Protein 3IN6 (pdb70)

Organism: Syntrophomonas wolfei subsp. wolfei (strain DSM 2245B / Goettingen) (NCBI:txid335541)

Secondary structure (DSSP, 8-state):
--HHHHHHHHH--HHHHHHHHHHHHHT-SS-EEEEE-TT--EEEEE---B--TTTEEEEEESS-HHHHHHHHHH-EEE--EEESSS-EEEE-EEEEEEEEEESSSHHHHHHHHHHHTSGGGGS---EEEEEEEEEEE-S----/--HHHHHHHHH--HHHHHHHHHHHHTT-SS-EEEEE-TT--EEEEE---B--TTTEEEEEESS-HHHHHHHHHH-EEE--EEE-SSS-EEEEEEEEEEEEEESSSHHHHHHHHHHHTSGGGGS---EEEEEEEEEEEES----

CATH classification: 1.20.5.460 (+1 more: 2.30.110.10)

Nearest PDB structures (foldseek):
  3in6-assembly1_B  TM=9.780E-01  e=3.338E-25  Syntrophomonas wolfei subsp. wolfei str. Goettingen G311
  2ptf-assembly1_A  TM=5.991E-01  e=1.416E-04  Methanothermobacter thermautotrophicus str. Delta H
  1wv4-assembly1_B  TM=6.233E-01  e=3.164E-03  Escherichia coli
  2hhz-assembly1_A  TM=5.229E-01  e=2.645E-03  Streptococcus suis 89/1591
  8qyw-assembly1_A-2  TM=4.857E-01  e=2.492E-03  Homo sapiens

Structure (mmCIF, N/CA/C/O backbone):
data_3IN6
#
_entry.id   3IN6
#
_cell.length_a   103.108
_cell.length_b   103.108
_cell.length_c   59.786
_cell.angle_alpha   90.000
_cell.angle_beta   90.000
_cell.angle_gamma   90.000
#
_symmetry.space_group_name_H-M   'P 42 21 2'
#
loop_
_entity.id
_entity.type
_entity.pdbx_description
1 polymer 'FMN-binding protein'
2 non-polymer 'FLAVIN MONONUCLEOTIDE'
3 non-polymer (4S)-2-METHYL-2,4-PENTANEDIOL
4 water water
#
loop_
_atom_site.group_PDB
_atom_site.id
_atom_site.type_symbol
_atom_site.label_atom_id
_atom_site.label_alt_id
_atom_site.label_comp_id
_atom_site.label_asym_id
_atom_site.label_entity_id
_atom_site.label_seq_id
_atom_site.pdbx_PDB_ins_code
_atom_site.Cartn_x
_atom_site.Cartn_y
_atom_site.Cartn_z
_atom_site.occupancy
_atom_site.B_iso_or_equiv
_atom_site.auth_seq_id
_atom_site.auth_comp_id
_atom_site.auth_asym_id
_atom_site.auth_atom_id
_atom_site.pdbx_PDB_model_num
ATOM 1 N N . GLY A 1 1 ? 17.478 -50.289 3.920 1.00 24.25 0 GLY A N 1
ATOM 2 C CA . GLY A 1 1 ? 18.468 -50.790 4.916 1.00 23.33 0 GLY A CA 1
ATOM 3 C C . GLY A 1 1 ? 17.921 -50.647 6.320 1.00 22.53 0 GLY A C 1
ATOM 4 O O . GLY A 1 1 ? 16.703 -50.590 6.511 1.00 20.21 0 GLY A O 1
ATOM 13 N N . LEU A 1 3 ? 18.066 -48.063 8.512 1.00 23.12 2 LEU A N 1
ATOM 14 C CA . LEU A 1 3 ? 17.353 -46.810 8.748 1.00 24.37 2 LEU A CA 1
ATOM 15 C C . LEU A 1 3 ? 15.921 -46.856 8.218 1.00 23.87 2 LEU A C 1
ATOM 16 O O . LEU A 1 3 ? 14.989 -46.464 8.918 1.00 24.68 2 LEU A O 1
ATOM 21 N N . GLU A 1 4 ? 15.739 -47.358 7.003 1.00 23.51 3 GLU A N 1
ATOM 22 C CA . GLU A 1 4 ? 14.402 -47.424 6.399 1.00 23.68 3 GLU A CA 1
ATOM 23 C C . GLU A 1 4 ? 13.494 -48.384 7.178 1.00 23.47 3 GLU A C 1
ATOM 24 O O . GLU A 1 4 ? 12.302 -48.115 7.353 1.00 23.41 3 GLU A O 1
ATOM 30 N N . SER A 1 5 ? 14.048 -49.499 7.647 1.00 21.59 4 SER A N 1
ATOM 31 C CA . SER A 1 5 ? 13.252 -50.456 8.409 1.00 22.17 4 SER A CA 1
ATOM 32 C C . SER A 1 5 ? 12.773 -49.892 9.751 1.00 21.89 4 SER A C 1
ATOM 33 O O . SER A 1 5 ? 11.604 -49.995 10.079 1.00 20.71 4 SER A O 1
ATOM 36 N N . VAL A 1 6 ? 13.687 -49.310 10.521 1.00 23.37 5 VAL A N 1
ATOM 37 C CA . VAL A 1 6 ? 13.366 -48.776 11.839 1.00 23.84 5 VAL A CA 1
ATOM 38 C C . VAL A 1 6 ? 12.387 -47.614 11.706 1.00 25.79 5 VAL A C 1
ATOM 39 O O . VAL A 1 6 ? 11.452 -47.478 12.503 1.00 24.82 5 VAL A O 1
ATOM 43 N N . ARG A 1 7 ? 12.579 -46.806 10.672 1.00 26.36 6 ARG A N 1
ATOM 44 C CA . ARG A 1 7 ? 11.687 -45.686 10.414 1.00 27.87 6 ARG A CA 1
ATOM 45 C C . ARG A 1 7 ? 10.285 -46.161 10.040 1.00 28.62 6 ARG A C 1
ATOM 46 O O . ARG A 1 7 ? 9.294 -45.573 10.482 1.00 28.85 6 ARG A O 1
ATOM 54 N N . LYS A 1 8 ? 10.195 -47.235 9.253 1.00 27.50 7 LYS A N 1
ATOM 55 C CA . LYS A 1 8 ? 8.897 -47.766 8.858 1.00 25.92 7 LYS A CA 1
ATOM 56 C C . LYS A 1 8 ? 8.186 -48.307 10.099 1.00 25.81 7 LYS A C 1
ATOM 57 O O . LYS A 1 8 ? 6.974 -48.155 10.236 1.00 26.25 7 LYS A O 1
ATOM 60 N N . GLU A 1 9 ? 8.953 -48.914 11.008 1.00 25.21 8 GLU A N 1
ATOM 61 C CA . GLU A 1 9 ? 8.412 -49.448 12.255 1.00 23.86 8 GLU A CA 1
ATOM 62 C C . GLU A 1 9 ? 7.872 -48.289 13.099 1.00 23.45 8 GLU A C 1
ATOM 63 O O . GLU A 1 9 ? 6.757 -48.349 13.594 1.00 21.41 8 GLU A O 1
ATOM 69 N N . TRP A 1 10 ? 8.663 -47.231 13.240 1.00 24.91 9 TRP A N 1
ATOM 70 C CA . TRP A 1 10 ? 8.253 -46.065 14.029 1.00 25.86 9 TRP A CA 1
ATOM 71 C C . TRP A 1 10 ? 6.920 -45.490 13.519 1.00 25.87 9 TRP A C 1
ATOM 72 O O . TRP A 1 10 ? 6.015 -45.213 14.305 1.00 23.76 9 TRP A O 1
ATOM 83 N N . LEU A 1 11 ? 6.816 -45.313 12.203 1.00 27.85 10 LEU A N 1
ATOM 84 C CA . LEU A 1 11 ? 5.581 -44.858 11.575 1.00 28.95 10 LEU A CA 1
ATOM 85 C C . LEU A 1 11 ? 4.384 -45.737 11.939 1.00 27.48 10 LEU A C 1
ATOM 86 O O . LEU A 1 11 ? 3.305 -45.216 12.198 1.00 25.20 10 LEU A O 1
ATOM 91 N N . GLU A 1 12 ? 4.572 -47.061 11.924 1.00 27.00 11 GLU A N 1
ATOM 92 C CA . GLU A 1 12 ? 3.486 -48.007 12.230 1.00 26.82 11 GLU A CA 1
ATOM 93 C C . GLU A 1 12 ? 3.018 -47.886 13.668 1.00 26.86 11 GLU A C 1
ATOM 94 O O . GLU A 1 12 ? 1.815 -47.857 13.928 1.00 26.28 11 GLU A O 1
ATOM 100 N N . ILE A 1 13 ? 3.970 -47.819 14.596 1.00 24.91 12 ILE A N 1
ATOM 101 C CA . ILE A 1 13 ? 3.640 -47.679 15.997 1.00 26.05 12 ILE A CA 1
ATOM 102 C C . ILE A 1 13 ? 2.916 -46.334 16.190 1.00 28.08 12 ILE A C 1
ATOM 103 O O . ILE A 1 13 ? 1.903 -46.253 16.895 1.00 28.80 12 ILE A O 1
ATOM 116 N N . ASP A 1 15 ? 1.241 -44.591 13.928 1.00 25.94 14 ASP A N 1
ATOM 117 C CA . ASP A 1 15 ? -0.079 -44.663 13.330 1.00 25.50 14 ASP A CA 1
ATOM 118 C C . ASP A 1 15 ? -1.080 -45.350 14.241 1.00 25.22 14 ASP A C 1
ATOM 119 O O . ASP A 1 15 ? -2.186 -44.851 14.410 1.00 25.06 14 ASP A O 1
ATOM 124 N N . ARG A 1 16 ? -0.690 -46.474 14.843 1.00 24.17 15 ARG A N 1
ATOM 125 C CA . ARG A 1 16 ? -1.587 -47.200 15.746 1.00 23.89 15 ARG A CA 1
ATOM 126 C C . ARG A 1 16 ? -1.961 -46.346 16.954 1.00 24.16 15 ARG A C 1
ATOM 127 O O . ARG A 1 16 ? -3.107 -46.364 17.416 1.00 24.43 15 ARG A O 1
ATOM 135 N N . GLU A 1 17 ? -0.987 -45.607 17.464 1.00 23.92 16 GLU A N 1
ATOM 136 C CA . GLU A 1 17 ? -1.200 -44.691 18.586 1.00 24.18 16 GLU A CA 1
ATOM 137 C C . GLU A 1 17 ? -2.239 -43.633 18.199 1.00 22.82 16 GLU A C 1
ATOM 138 O O . GLU A 1 17 ? -3.157 -43.345 18.946 1.00 23.24 16 GLU A O 1
ATOM 144 N N . LEU A 1 18 ? -2.076 -43.054 17.015 1.00 22.93 17 LEU A N 1
ATOM 145 C CA . LEU A 1 18 ? -2.998 -42.031 16.537 1.00 22.89 17 LEU A CA 1
ATOM 146 C C . LEU A 1 18 ? -4.400 -42.598 16.323 1.00 23.42 17 LEU A C 1
ATOM 147 O O . LEU A 1 18 ? -5.387 -41.967 16.729 1.00 25.74 17 LEU A O 1
ATOM 152 N N . LEU A 1 19 ? -4.489 -43.778 15.698 1.00 21.83 18 LEU A N 1
ATOM 153 C CA . LEU A 1 19 ? -5.779 -44.437 15.474 1.00 19.14 18 LEU A CA 1
ATOM 154 C C . LEU A 1 19 ? -6.501 -44.704 16.804 1.00 18.21 18 LEU A C 1
ATOM 155 O O . LEU A 1 19 ? -7.715 -44.513 16.912 1.00 19.01 18 LEU A O 1
ATOM 160 N N . GLU A 1 20 ? -5.776 -45.155 17.812 1.00 18.36 19 GLU A N 1
ATOM 161 C CA . GLU A 1 20 ? -6.435 -45.458 19.101 1.00 18.65 19 GLU A CA 1
ATOM 162 C C . GLU A 1 20 ? -6.885 -44.217 19.841 1.00 18.75 19 GLU A C 1
ATOM 163 O O . GLU A 1 20 ? -7.989 -44.179 20.379 1.00 21.15 19 GLU A O 1
ATOM 169 N N . LYS A 1 21 ? -6.053 -43.189 19.844 1.00 19.17 20 LYS A N 1
ATOM 170 C CA . LYS A 1 21 ? -6.419 -41.935 20.482 1.00 20.26 20 LYS A CA 1
ATOM 171 C C . LYS A 1 21 ? -7.643 -41.347 19.787 1.00 20.28 20 LYS A C 1
ATOM 172 O O . LYS A 1 21 ? -8.552 -40.858 20.435 1.00 19.33 20 LYS A O 1
ATOM 178 N N . ALA A 1 22 ? -7.662 -41.421 18.461 1.00 19.69 21 ALA A N 1
ATOM 179 C CA . ALA A 1 22 ? -8.785 -40.929 17.679 1.00 19.54 21 ALA A CA 1
ATOM 180 C C . ALA A 1 22 ? -10.053 -41.723 18.002 1.00 21.13 21 ALA A C 1
ATOM 181 O O . ALA A 1 22 ? -11.117 -41.137 18.223 1.00 22.19 21 ALA A O 1
ATOM 183 N N . ARG A 1 23 ? -9.924 -43.053 18.035 1.00 20.95 22 ARG A N 1
ATOM 184 C CA . ARG A 1 23 ? -11.042 -43.955 18.328 1.00 19.89 22 ARG A CA 1
ATOM 185 C C . ARG A 1 23 ? -11.710 -43.544 19.617 1.00 20.38 22 ARG A C 1
ATOM 186 O O . ARG A 1 23 ? -12.925 -43.371 19.655 1.00 21.08 22 ARG A O 1
ATOM 194 N N . SER A 1 24 ? -10.913 -43.408 20.674 1.00 21.04 23 SER A N 1
ATOM 195 C CA . SER A 1 24 ? -11.445 -43.049 21.987 1.00 21.05 23 SER A CA 1
ATOM 196 C C . SER A 1 24 ? -12.159 -41.707 22.009 1.00 20.78 23 SER A C 1
ATOM 197 O O . SER A 1 24 ? -13.292 -41.618 22.483 1.00 22.12 23 SER A O 1
ATOM 200 N N . LEU A 1 25 ? -11.498 -40.675 21.489 1.00 18.22 24 LEU A N 1
ATOM 201 C CA . LEU A 1 25 ? -12.047 -39.318 21.532 1.00 18.97 24 LEU A CA 1
ATOM 202 C C . LEU A 1 25 ? -13.273 -39.149 20.627 1.00 18.25 24 LEU A C 1
ATOM 203 O O . LEU A 1 25 ? -14.216 -38.484 20.998 1.00 17.84 24 LEU A O 1
ATOM 208 N N . ILE A 1 26 ? -13.253 -39.728 19.429 1.00 20.54 25 ILE A N 1
ATOM 209 C CA . ILE A 1 26 ? -14.409 -39.634 18.555 1.00 19.61 25 ILE A CA 1
ATOM 210 C C . ILE A 1 26 ? -15.609 -40.357 19.174 1.00 19.94 25 ILE A C 1
ATOM 211 O O . ILE A 1 26 ? -16.684 -39.773 19.346 1.00 19.89 25 ILE A O 1
ATOM 216 N N . ASN A 1 27 ? -15.415 -41.615 19.550 1.00 17.76 26 ASN A N 1
ATOM 217 C CA . ASN A 1 27 ? -16.528 -42.402 20.053 1.00 17.20 26 ASN A CA 1
ATOM 218 C C . ASN A 1 27 ? -17.097 -41.919 21.400 1.00 17.87 26 ASN A C 1
ATOM 219 O O . ASN A 1 27 ? -18.251 -42.220 21.712 1.00 17.69 26 ASN A O 1
ATOM 224 N N . ALA A 1 28 ? -16.317 -41.156 22.166 1.00 17.09 27 ALA A N 1
ATOM 225 C CA . ALA A 1 28 ? -16.817 -40.577 23.440 1.00 20.06 27 ALA A CA 1
ATOM 226 C C . ALA A 1 28 ? -17.913 -39.526 23.193 1.00 20.21 27 ALA A C 1
ATOM 227 O O . ALA A 1 28 ? -18.739 -39.272 24.057 1.00 20.62 27 ALA A O 1
ATOM 229 N N . ASN A 1 29 ? -17.904 -38.923 22.006 1.00 22.48 28 ASN A N 1
ATOM 230 C CA . ASN A 1 29 ? -18.900 -37.923 21.598 1.00 22.79 28 ASN A CA 1
ATOM 231 C C . ASN A 1 29 ? -18.930 -36.690 22.520 1.00 21.38 28 ASN A C 1
ATOM 232 O O . ASN A 1 29 ? -19.960 -36.336 23.074 1.00 19.37 28 ASN A O 1
ATOM 237 N N . TYR A 1 30 ? -17.786 -36.038 22.682 1.00 21.11 29 TYR A N 1
ATOM 238 C CA . TYR A 1 30 ? -17.739 -34.828 23.499 1.00 19.44 29 TYR A CA 1
ATOM 239 C C . TYR A 1 30 ? -18.444 -33.683 22.775 1.00 19.07 29 TYR A C 1
ATOM 240 O O . TYR A 1 30 ? -18.462 -33.628 21.534 1.00 19.26 29 TYR A O 1
ATOM 249 N N . ILE A 1 31 ? -19.040 -32.787 23.554 1.00 18.33 30 ILE A N 1
ATOM 250 C CA . ILE A 1 31 ? -19.697 -31.591 23.023 1.00 18.88 30 ILE A CA 1
ATOM 251 C C . ILE A 1 31 ? -18.668 -30.822 22.197 1.00 18.25 30 ILE A C 1
ATOM 252 O O . ILE A 1 31 ? -18.957 -30.350 21.094 1.00 17.75 30 ILE A O 1
ATOM 257 N N . SER A 1 32 ? -17.442 -30.766 22.719 1.00 16.94 31 SER A N 1
ATOM 258 C CA . SER A 1 32 ? -16.355 -30.035 22.091 1.00 16.03 31 SER A CA 1
ATOM 259 C C . SER A 1 32 ? -15.720 -30.822 20.940 1.00 16.15 31 SER A C 1
ATOM 260 O O . SER A 1 32 ? -14.524 -31.124 20.957 1.00 14.77 31 SER A O 1
ATOM 263 N N . THR A 1 33 ? -16.548 -31.162 19.956 1.00 17.29 32 THR A N 1
ATOM 264 C CA . THR A 1 33 ? -16.140 -31.865 18.759 1.00 16.51 32 THR A CA 1
ATOM 265 C C . THR A 1 33 ? -16.690 -31.091 17.553 1.00 16.56 32 THR A C 1
ATOM 266 O O . THR A 1 33 ? -17.870 -30.737 17.547 1.00 16.27 32 THR A O 1
ATOM 270 N N . THR A 1 34 ? -15.864 -30.866 16.529 1.00 16.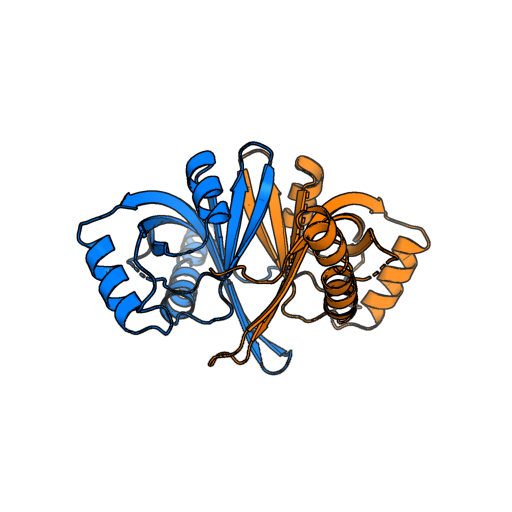50 33 THR A N 1
ATOM 271 C CA . THR A 1 34 ? -16.282 -30.102 15.361 1.00 15.83 33 THR A CA 1
ATOM 272 C C . THR A 1 34 ? -15.885 -30.746 14.043 1.00 16.42 33 THR A C 1
ATOM 273 O O . THR A 1 34 ? -14.991 -31.609 14.010 1.00 15.29 33 THR A O 1
ATOM 277 N N . LEU A 1 35 ? -16.546 -30.299 12.969 1.00 16.18 34 LEU A N 1
ATOM 278 C CA . LEU A 1 35 ? -16.267 -30.751 11.588 1.00 17.56 34 LEU A CA 1
ATOM 279 C C . LEU A 1 35 ? -16.113 -29.482 10.732 1.00 17.33 34 LEU A C 1
ATOM 280 O O . LEU A 1 35 ? -17.043 -28.675 10.609 1.00 17.05 34 LEU A O 1
ATOM 285 N N . SER A 1 36 ? -14.922 -29.284 10.182 1.00 15.39 35 SER A N 1
ATOM 286 C CA . SER A 1 36 ? -14.660 -28.127 9.370 1.00 17.30 35 SER A CA 1
ATOM 287 C C . SER A 1 36 ? -14.775 -28.614 7.925 1.00 17.17 35 SER A C 1
ATOM 288 O O . SER A 1 36 ? -14.261 -29.684 7.594 1.00 17.92 35 SER A O 1
ATOM 291 N N . THR A 1 37 ? -15.468 -27.835 7.096 1.00 19.85 36 THR A N 1
ATOM 292 C CA . THR A 1 37 ? -15.730 -28.160 5.676 1.00 15.15 36 THR A CA 1
ATOM 293 C C . THR A 1 37 ? -15.433 -26.960 4.786 1.00 17.39 36 THR A C 1
ATOM 294 O O . THR A 1 37 ? -15.068 -25.913 5.289 1.00 18.17 36 THR A O 1
ATOM 298 N N . VAL A 1 38 ? -15.576 -27.124 3.463 1.00 17.65 37 VAL A N 1
ATOM 299 C CA . VAL A 1 38 ? -15.307 -26.072 2.490 1.00 17.45 37 VAL A CA 1
ATOM 300 C C . VAL A 1 38 ? -16.183 -26.252 1.247 1.00 15.43 37 VAL A C 1
ATOM 301 O O . VAL A 1 38 ? -16.579 -27.375 0.951 1.00 14.00 37 VAL A O 1
ATOM 305 N N . ASP A 1 39 ? -16.499 -25.149 0.548 1.00 15.47 38 ASP A N 1
ATOM 306 C CA . ASP A 1 39 ? -17.248 -25.220 -0.719 1.00 14.41 38 ASP A CA 1
ATOM 307 C C . ASP A 1 39 ? -16.310 -25.009 -1.903 1.00 16.20 38 ASP A C 1
ATOM 308 O O . ASP A 1 39 ? -15.109 -24.777 -1.697 1.00 16.15 38 ASP A O 1
ATOM 313 N N . ARG A 1 40 ? -16.878 -25.075 -3.123 1.00 12.81 39 ARG A N 1
ATOM 314 C CA . ARG A 1 40 ? -16.134 -24.965 -4.382 1.00 15.32 39 ARG A CA 1
ATOM 315 C C . ARG A 1 40 ? -15.377 -23.638 -4.551 1.00 18.41 39 ARG A C 1
ATOM 316 O O . ARG A 1 40 ? -14.440 -23.548 -5.357 1.00 18.20 39 ARG A O 1
ATOM 324 N N . ASN A 1 41 ? -15.835 -22.600 -3.850 1.00 18.80 40 ASN A N 1
ATOM 325 C CA . ASN A 1 41 ? -15.198 -21.286 -3.889 1.00 17.55 40 ASN A CA 1
ATOM 326 C C . ASN A 1 41 ? -14.209 -21.046 -2.753 1.00 16.35 40 ASN A C 1
ATOM 327 O O . ASN A 1 41 ? -13.802 -19.907 -2.533 1.00 16.50 40 ASN A O 1
ATOM 332 N N . TYR A 1 42 ? -13.850 -22.115 -2.042 1.00 14.75 41 TYR A N 1
ATOM 333 C CA . TYR A 1 42 ? -12.884 -22.088 -0.948 1.00 17.47 41 TYR A CA 1
ATOM 334 C C . TYR A 1 42 ? -13.406 -21.479 0.358 1.00 17.71 41 TYR A C 1
ATOM 335 O O . TYR A 1 42 ? -12.629 -21.237 1.289 1.00 19.36 41 TYR A O 1
ATOM 344 N N . GLU A 1 43 ? -14.720 -21.261 0.446 1.00 17.42 42 GLU A N 1
ATOM 345 C CA . GLU A 1 43 ? -15.320 -20.689 1.655 1.00 15.41 42 GLU A CA 1
ATOM 346 C C . GLU A 1 43 ? -15.364 -21.814 2.689 1.00 16.65 42 GLU A C 1
ATOM 347 O O . GLU A 1 43 ? -15.964 -22.866 2.454 1.00 18.66 42 GLU A O 1
ATOM 349 N N . VAL A 1 44 ? -14.706 -21.600 3.822 1.00 17.60 43 VAL A N 1
ATOM 350 C CA . VAL A 1 44 ? -14.604 -22.618 4.856 1.00 18.74 43 VAL A CA 1
ATOM 351 C C . VAL A 1 44 ? -15.688 -22.436 5.911 1.00 18.99 43 VAL A C 1
ATOM 352 O O . VAL A 1 44 ? -16.049 -21.320 6.264 1.00 19.23 43 VAL A O 1
ATOM 356 N N . ASN A 1 45 ? -16.230 -23.548 6.378 1.00 18.94 44 ASN A N 1
ATOM 357 C CA . ASN A 1 45 ? -17.199 -23.551 7.459 1.00 18.66 44 ASN A CA 1
ATOM 358 C C . ASN A 1 45 ? -16.704 -24.492 8.533 1.00 18.47 44 ASN A C 1
ATOM 359 O O . ASN A 1 45 ? -15.861 -25.361 8.276 1.00 18.19 44 ASN A O 1
ATOM 364 N N . ILE A 1 46 ? -17.233 -24.291 9.730 1.00 18.99 45 ILE A N 1
ATOM 365 C CA . ILE A 1 46 ? -17.020 -25.152 10.881 1.00 19.46 45 ILE A CA 1
ATOM 366 C C . ILE A 1 46 ? -18.351 -25.243 11.662 1.00 21.38 45 ILE A C 1
ATOM 367 O O . ILE A 1 46 ? -19.106 -24.265 11.768 1.00 19.65 45 ILE A O 1
ATOM 372 N N . ALA A 1 47 ? -18.646 -26.431 12.175 1.00 21.10 46 ALA A N 1
ATOM 373 C CA . ALA A 1 47 ? -19.875 -26.663 12.912 1.00 19.94 46 ALA A CA 1
ATOM 374 C C . ALA A 1 47 ? -19.623 -27.687 14.005 1.00 20.93 46 ALA A C 1
ATOM 375 O O . ALA A 1 47 ? -18.743 -28.560 13.864 1.00 21.72 46 ALA A O 1
ATOM 377 N N . VAL A 1 48 ? -20.379 -27.570 15.097 1.00 18.61 47 VAL A N 1
ATOM 378 C CA . VAL A 1 48 ? -20.310 -28.539 16.184 1.00 20.28 47 VAL A CA 1
ATOM 379 C C . VAL A 1 48 ? -21.059 -29.812 15.740 1.00 21.91 47 VAL A C 1
ATOM 380 O O . VAL A 1 48 ? -22.218 -29.743 15.317 1.00 21.75 47 VAL A O 1
ATOM 384 N N . ILE A 1 49 ? -20.377 -30.954 15.823 1.00 23.08 48 ILE A N 1
ATOM 385 C CA . ILE A 1 49 ? -20.910 -32.248 15.380 1.00 26.85 48 ILE A CA 1
ATOM 386 C C . ILE A 1 49 ? -20.421 -33.356 16.306 1.00 29.76 48 ILE A C 1
ATOM 387 O O . ILE A 1 49 ? -19.241 -33.740 16.230 1.00 30.97 48 ILE A O 1
ATOM 392 N N . SER A 1 50 ? -21.296 -33.874 17.166 1.00 30.87 49 SER A N 1
ATOM 393 C CA . SER A 1 50 ? -20.887 -34.932 18.094 1.00 33.97 49 SER A CA 1
ATOM 394 C C . SER A 1 50 ? -21.610 -36.306 17.979 1.00 35.56 49 SER A C 1
ATOM 395 O O . SER A 1 50 ? -21.201 -37.240 18.681 1.00 38.06 49 SER A O 1
ATOM 398 N N . VAL A 1 51 ? -22.666 -36.458 17.161 1.00 33.14 50 VAL A N 1
ATOM 399 C CA . VAL A 1 51 ? -23.302 -37.792 17.033 1.00 29.57 50 VAL A CA 1
ATOM 400 C C . VAL A 1 51 ? -22.470 -38.610 16.034 1.00 27.00 50 VAL A C 1
ATOM 401 O O . VAL A 1 51 ? -22.828 -38.759 14.850 1.00 21.75 50 VAL A O 1
ATOM 405 N N . LEU A 1 52 ? -21.356 -39.148 16.540 1.00 26.07 51 LEU A N 1
ATOM 406 C CA . LEU A 1 52 ? -20.346 -39.834 15.709 1.00 24.41 51 LEU A CA 1
ATOM 407 C C . LEU A 1 52 ? -19.890 -41.185 16.220 1.00 22.13 51 LEU A C 1
ATOM 408 O O . LEU A 1 52 ? -19.968 -41.482 17.419 1.00 21.91 51 LEU A O 1
ATOM 413 N N . GLU A 1 53 ? -19.309 -41.944 15.299 1.00 21.72 52 GLU A N 1
ATOM 414 C CA . GLU A 1 53 ? -18.716 -43.236 15.608 1.00 21.02 52 GLU A CA 1
ATOM 415 C C . GLU A 1 53 ? -17.634 -43.609 14.595 1.00 20.14 52 GLU A C 1
ATOM 416 O O . GLU A 1 53 ? -17.843 -43.503 13.364 1.00 20.92 52 GLU A O 1
ATOM 430 N N . ILE A 1 55 ? -15.400 -46.588 13.061 1.00 21.23 54 ILE A N 1
ATOM 431 C CA . ILE A 1 55 ? -15.490 -48.032 12.830 1.00 22.31 54 ILE A CA 1
ATOM 432 C C . ILE A 1 55 ? -14.181 -48.468 12.168 1.00 21.62 54 ILE A C 1
ATOM 433 O O . ILE A 1 55 ? -13.744 -47.871 11.179 1.00 22.00 54 ILE A O 1
ATOM 438 N N . GLY A 1 56 ? -13.549 -49.491 12.733 1.00 22.86 55 GLY A N 1
ATOM 439 C CA . GLY A 1 56 ? -12.281 -49.988 12.226 1.00 22.65 55 GLY A CA 1
ATOM 440 C C . GLY A 1 56 ? -11.198 -48.936 12.384 1.00 22.83 55 GLY A C 1
ATOM 441 O O . GLY A 1 56 ? -11.102 -48.266 13.432 1.00 19.34 55 GLY A O 1
ATOM 442 N N . ASP A 1 57 ? -10.392 -48.808 11.335 1.00 19.61 56 ASP A N 1
ATOM 443 C CA . ASP A 1 57 ? -9.303 -47.851 11.255 1.00 19.46 56 ASP A CA 1
ATOM 444 C C . ASP A 1 57 ? -9.492 -46.885 10.096 1.00 21.47 56 ASP A C 1
ATOM 445 O O . ASP A 1 57 ? -8.656 -45.985 9.907 1.00 23.33 56 ASP A O 1
ATOM 450 N N . ASP A 1 58 ? -10.560 -47.067 9.318 1.00 18.77 57 ASP A N 1
ATOM 451 C CA . ASP A 1 58 ? -10.766 -46.291 8.109 1.00 21.99 57 ASP A CA 1
ATOM 452 C C . ASP A 1 58 ? -12.110 -45.559 7.980 1.00 20.63 57 ASP A C 1
ATOM 453 O O . ASP A 1 58 ? -12.322 -44.878 6.995 1.00 19.49 57 ASP A O 1
ATOM 458 N N . THR A 1 59 ? -12.994 -45.641 8.969 1.00 20.67 58 THR A N 1
ATOM 459 C CA . THR A 1 59 ? -14.334 -45.074 8.786 1.00 19.38 58 THR A CA 1
ATOM 460 C C . THR A 1 59 ? -14.865 -44.251 9.957 1.00 20.19 58 THR A C 1
ATOM 461 O O . THR A 1 59 ? -14.678 -44.609 11.115 1.00 19.03 58 THR A O 1
ATOM 465 N N . ILE A 1 60 ? -15.527 -43.140 9.641 1.00 21.85 59 ILE A N 1
ATOM 466 C CA . ILE A 1 60 ? -16.268 -42.363 10.643 1.00 21.62 59 ILE A CA 1
ATOM 467 C C . ILE A 1 60 ? -17.673 -42.207 10.071 1.00 19.10 59 ILE A C 1
ATOM 468 O O . ILE A 1 60 ? -17.844 -41.900 8.886 1.00 15.93 59 ILE A O 1
ATOM 473 N N . ILE A 1 61 ? -18.673 -42.499 10.895 1.00 18.65 60 ILE A N 1
ATOM 474 C CA . ILE A 1 61 ? -20.067 -42.306 10.518 1.00 19.11 60 ILE A CA 1
ATOM 475 C C . ILE A 1 61 ? -20.623 -41.227 11.426 1.00 21.67 60 ILE A C 1
ATOM 476 O O . ILE A 1 61 ? -20.210 -41.053 12.576 1.00 19.27 60 ILE A O 1
ATOM 481 N N . CYS A 1 62 ? -21.593 -40.520 10.889 1.00 25.68 61 CYS A N 1
ATOM 482 C CA . CYS A 1 62 ? -22.100 -39.345 11.525 1.00 26.48 61 CYS A CA 1
ATOM 483 C C . CYS A 1 62 ? -23.573 -39.146 11.179 1.00 26.82 61 CYS A C 1
ATOM 484 O O . CYS A 1 62 ? -23.979 -39.336 10.014 1.00 25.51 61 CYS A O 1
ATOM 487 N N . ALA A 1 63 ? -24.365 -38.786 12.187 1.00 26.43 62 ALA A N 1
ATOM 488 C CA . ALA A 1 63 ? -25.780 -38.515 11.993 1.00 29.11 62 ALA A CA 1
ATOM 489 C C . ALA A 1 63 ? -25.938 -37.103 11.459 1.00 30.22 62 ALA A C 1
ATOM 490 O O . ALA A 1 63 ? -25.401 -36.161 12.035 1.00 32.30 62 ALA A O 1
ATOM 492 N N . ARG A 1 64 ? -26.653 -36.946 10.357 1.00 30.24 63 ARG A N 1
ATOM 493 C CA . ARG A 1 64 ? -26.921 -35.616 9.858 1.00 31.66 63 ARG A CA 1
ATOM 494 C C . ARG A 1 64 ? -28.399 -35.268 10.093 1.00 32.43 63 ARG A C 1
ATOM 495 O O . ARG A 1 64 ? -29.304 -35.827 9.450 1.00 31.08 63 ARG A O 1
ATOM 503 N N . PHE A 1 65 ? -28.624 -34.378 11.062 1.00 32.36 64 PHE A N 1
ATOM 504 C CA . PHE A 1 65 ? -29.961 -33.895 11.399 1.00 32.09 64 PHE A CA 1
ATOM 505 C C . PHE A 1 65 ? -30.079 -32.366 11.271 1.00 33.04 64 PHE A C 1
ATOM 506 O O . PHE A 1 65 ? -31.156 -31.867 10.956 1.00 33.17 64 PHE A O 1
ATOM 514 N N . GLY A 1 66 ? -28.991 -31.631 11.522 1.00 32.70 65 GLY A N 1
ATOM 515 C CA . GLY A 1 66 ? -28.953 -30.182 11.314 1.00 31.10 65 GLY A CA 1
ATOM 516 C C . GLY A 1 66 ? -27.865 -29.967 10.283 1.00 31.76 65 GLY A C 1
ATOM 517 O O . GLY A 1 66 ? -27.927 -30.528 9.171 1.00 33.87 65 GLY A O 1
ATOM 518 N N . ALA A 1 67 ? -26.881 -29.140 10.631 1.00 29.11 66 ALA A N 1
ATOM 519 C CA . ALA A 1 67 ? -25.682 -28.984 9.824 1.00 26.23 66 ALA A CA 1
ATOM 520 C C . ALA A 1 67 ? -25.908 -28.842 8.317 1.00 23.85 66 ALA A C 1
ATOM 521 O O . ALA A 1 67 ? -25.268 -29.539 7.539 1.00 23.41 66 ALA A O 1
ATOM 523 N N . ASP A 1 68 ? -26.785 -27.919 7.921 1.00 24.53 67 ASP A N 1
ATOM 524 C CA . ASP A 1 68 ? -27.150 -27.692 6.504 1.00 24.92 67 ASP A CA 1
ATOM 525 C C . ASP A 1 68 ? -26.010 -27.230 5.596 1.00 23.10 67 ASP A C 1
ATOM 526 O O . ASP A 1 68 ? -25.827 -27.775 4.514 1.00 26.48 67 ASP A O 1
ATOM 531 N N . LYS A 1 69 ? -25.265 -26.211 6.016 1.00 22.00 68 LYS A N 1
ATOM 532 C CA . LYS A 1 69 ? -24.139 -25.685 5.228 1.00 22.62 68 LYS A CA 1
ATOM 533 C C . LYS A 1 69 ? -23.021 -26.735 5.164 1.00 20.66 68 LYS A C 1
ATOM 534 O O . LYS A 1 69 ? -22.469 -27.007 4.095 1.00 21.65 68 LYS A O 1
ATOM 540 N N . THR A 1 70 ? -22.706 -27.322 6.311 1.00 19.04 69 THR A N 1
ATOM 541 C CA . THR A 1 70 ? -21.735 -28.426 6.413 1.00 19.26 69 THR A CA 1
ATOM 542 C C . THR A 1 70 ? -22.052 -29.530 5.408 1.00 21.83 69 THR A C 1
ATOM 543 O O . THR A 1 70 ? -21.166 -30.003 4.674 1.00 21.89 69 THR A O 1
ATOM 547 N N . TYR A 1 71 ? -23.332 -29.895 5.336 1.00 21.96 70 TYR A N 1
ATOM 548 C CA . TYR A 1 71 ? -23.787 -30.926 4.409 1.00 22.76 70 TYR A CA 1
ATOM 549 C C . TYR A 1 71 ? -23.636 -30.492 2.959 1.00 20.97 70 TYR A C 1
ATOM 550 O O . TYR A 1 71 ? -23.153 -31.264 2.126 1.00 22.90 70 TYR A O 1
ATOM 559 N N . ALA A 1 72 ? -24.085 -29.274 2.653 1.00 19.37 71 ALA A N 1
ATOM 560 C CA . ALA A 1 72 ? -23.955 -28.719 1.295 1.00 18.14 71 ALA A CA 1
ATOM 561 C C . ALA A 1 72 ? -22.485 -28.684 0.860 1.00 18.04 71 ALA A C 1
ATOM 562 O O . ALA A 1 72 ? -22.176 -28.979 -0.287 1.00 18.95 71 ALA A O 1
ATOM 564 N N . ASN A 1 73 ? -21.588 -28.288 1.760 1.00 18.40 72 ASN A N 1
ATOM 565 C CA . ASN A 1 73 ? -20.138 -28.285 1.465 1.00 18.64 72 ASN A CA 1
ATOM 566 C C . ASN A 1 73 ? -19.621 -29.701 1.135 1.00 20.62 72 ASN A C 1
ATOM 567 O O . ASN A 1 73 ? -18.983 -29.939 0.075 1.00 18.24 72 ASN A O 1
ATOM 572 N N . LEU A 1 74 ? -19.958 -30.659 1.991 1.00 20.65 73 LEU A N 1
ATOM 573 C CA . LEU A 1 74 ? -19.531 -32.045 1.768 1.00 19.61 73 LEU A CA 1
ATOM 574 C C . LEU A 1 74 ? -19.986 -32.553 0.406 1.00 20.95 73 LEU A C 1
ATOM 575 O O . LEU A 1 74 ? -19.224 -33.235 -0.271 1.00 20.58 73 LEU A O 1
ATOM 580 N N . LYS A 1 75 ? -21.187 -32.179 -0.030 1.00 22.90 74 LYS A N 1
ATOM 581 C CA . LYS A 1 75 ? -21.668 -32.622 -1.349 1.00 23.63 74 LYS A CA 1
ATOM 582 C C . LYS A 1 75 ? -20.967 -31.896 -2.486 1.00 23.00 74 LYS A C 1
ATOM 583 O O . LYS A 1 75 ? -20.926 -32.410 -3.594 1.00 26.39 74 LYS A O 1
ATOM 589 N N . GLU A 1 76 ? -20.447 -30.692 -2.245 1.00 23.51 75 GLU A N 1
ATOM 590 C CA . GLU A 1 76 ? -19.703 -29.960 -3.283 1.00 21.13 75 GLU A CA 1
ATOM 591 C C . GLU A 1 76 ? -18.266 -30.431 -3.418 1.00 19.71 75 GLU A C 1
ATOM 592 O O . GLU A 1 76 ? -17.787 -30.661 -4.523 1.00 17.80 75 GLU A O 1
ATOM 598 N N . THR A 1 77 ? -17.574 -30.548 -2.298 1.00 17.43 76 THR A N 1
ATOM 599 C CA . THR A 1 77 ? -16.149 -30.876 -2.306 1.00 18.25 76 THR A CA 1
ATOM 600 C C . THR A 1 77 ? -15.772 -32.207 -1.673 1.00 22.42 76 THR A C 1
ATOM 601 O O . THR A 1 77 ? -14.690 -32.727 -1.951 1.00 24.11 76 THR A O 1
ATOM 605 N N . GLY A 1 78 ? -16.593 -32.708 -0.753 1.00 22.63 77 GLY A N 1
ATOM 606 C CA . GLY A 1 78 ? -16.321 -33.985 -0.118 1.00 25.25 77 GLY A CA 1
ATOM 607 C C . GLY A 1 78 ? -15.234 -34.020 0.938 1.00 26.04 77 GLY A C 1
ATOM 608 O O . GLY A 1 78 ? -15.028 -35.070 1.555 1.00 25.85 77 GLY A O 1
ATOM 609 N N . LYS A 1 79 ? -14.572 -32.891 1.199 1.00 24.96 78 LYS A N 1
ATOM 610 C CA . LYS A 1 79 ? -13.456 -32.889 2.144 1.00 23.65 78 LYS A CA 1
ATOM 611 C C . LYS A 1 79 ? -13.744 -32.221 3.468 1.00 20.92 78 LYS A C 1
ATOM 612 O O . LYS A 1 79 ? -14.497 -31.281 3.543 1.00 26.03 78 LYS A O 1
ATOM 618 N N . GLY A 1 80 ? -13.142 -32.736 4.523 1.00 20.07 79 GLY A N 1
ATOM 619 C CA . GLY A 1 80 ? -13.356 -32.174 5.861 1.00 20.37 79 GLY A CA 1
ATOM 620 C C . GLY A 1 80 ? -12.337 -32.600 6.884 1.00 17.97 79 GLY A C 1
ATOM 621 O O . GLY A 1 80 ? -11.428 -33.395 6.606 1.00 19.14 79 GLY A O 1
ATOM 622 N N . VAL A 1 81 ? -12.457 -32.033 8.073 1.00 20.00 80 VAL A N 1
ATOM 623 C CA . VAL A 1 81 ? -11.602 -32.429 9.168 1.00 19.08 80 VAL A CA 1
ATOM 624 C C . VAL A 1 81 ? -12.337 -32.321 10.489 1.00 19.32 80 VAL A C 1
ATOM 625 O O . VAL A 1 81 ? -12.886 -31.271 10.822 1.00 22.38 80 VAL A O 1
ATOM 629 N N . PHE A 1 82 ? -12.366 -33.428 11.221 1.00 18.24 81 PHE A N 1
ATOM 630 C CA . PHE A 1 82 ? -12.950 -33.447 12.534 1.00 19.94 81 PHE A CA 1
ATOM 631 C C . PHE A 1 82 ? -11.876 -33.080 13.509 1.00 21.44 81 PHE A C 1
ATOM 632 O O . PHE A 1 82 ? -10.690 -33.391 13.303 1.00 23.67 81 PHE A O 1
ATOM 648 N N . VAL A 1 84 ? -11.469 -32.983 17.882 1.00 16.20 83 VAL A N 1
ATOM 649 C CA . VAL A 1 84 ? -11.959 -33.085 19.258 1.00 13.38 83 VAL A CA 1
ATOM 650 C C . VAL A 1 84 ? -10.890 -32.356 20.047 1.00 16.93 83 VAL A C 1
ATOM 651 O O . VAL A 1 84 ? -9.690 -32.544 19.772 1.00 18.10 83 VAL A O 1
ATOM 655 N N . LEU A 1 85 ? -11.317 -31.584 21.053 1.00 15.75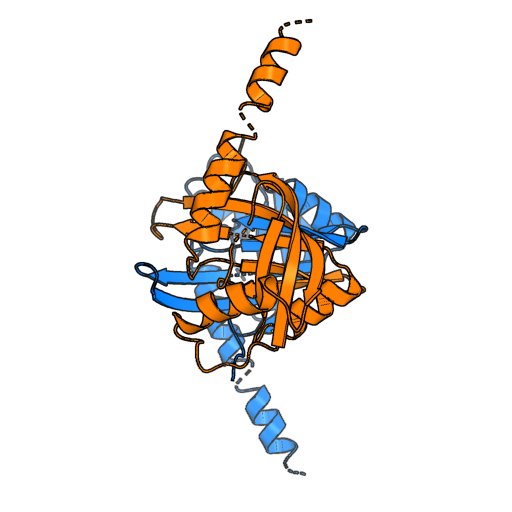 84 LEU A N 1
ATOM 656 C CA . LEU A 1 85 ? -10.427 -30.774 21.859 1.00 14.15 84 LEU A CA 1
ATOM 657 C C . LEU A 1 85 ? -10.948 -30.735 23.297 1.00 13.77 84 LEU A C 1
ATOM 658 O O . LEU A 1 85 ? -12.029 -30.227 23.555 1.00 12.66 84 LEU A O 1
ATOM 663 N N . LEU A 1 86 ? -10.207 -31.311 24.217 1.00 14.09 85 LEU A N 1
ATOM 664 C CA . LEU A 1 86 ? -10.614 -31.279 25.613 1.00 16.84 85 LEU A CA 1
ATOM 665 C C . LEU A 1 86 ? -9.798 -30.215 26.305 1.00 20.17 85 LEU A C 1
ATOM 666 O O . LEU A 1 86 ? -8.585 -30.129 26.104 1.00 20.92 85 LEU A O 1
ATOM 671 N N . THR A 1 87 ? -10.490 -29.374 27.068 1.00 25.27 86 THR A N 1
ATOM 672 C CA . THR A 1 87 ? -9.871 -28.344 27.894 1.00 27.77 86 THR A CA 1
ATOM 673 C C . THR A 1 87 ? -10.647 -28.330 29.223 1.00 30.60 86 THR A C 1
ATOM 674 O O . THR A 1 87 ? -11.879 -28.375 29.228 1.00 32.57 86 THR A O 1
ATOM 678 N N . ASP A 1 88 ? -9.935 -28.302 30.343 1.00 32.13 87 ASP A N 1
ATOM 679 C CA . ASP A 1 88 ? -10.570 -28.313 31.657 1.00 33.84 87 ASP A CA 1
ATOM 680 C C . ASP A 1 88 ? -10.235 -27.014 32.356 1.00 35.76 87 ASP A C 1
ATOM 681 O O . ASP A 1 88 ? -9.075 -26.769 32.672 1.00 35.63 87 ASP A O 1
ATOM 682 N N . ASN A 1 89 ? -11.249 -26.182 32.588 1.00 38.15 88 ASN A N 1
ATOM 683 C CA . ASN A 1 89 ? -11.054 -24.884 33.239 1.00 40.42 88 ASN A CA 1
ATOM 684 C C . ASN A 1 89 ? -9.973 -24.077 32.521 1.00 41.83 88 ASN A C 1
ATOM 685 O O . ASN A 1 89 ? -9.047 -23.563 33.148 1.00 42.51 88 ASN A O 1
ATOM 686 N N . ASP A 1 90 ? -10.111 -23.986 31.202 1.00 42.66 89 ASP A N 1
ATOM 687 C CA . ASP A 1 90 ? -9.153 -23.302 30.332 1.00 43.73 89 ASP A CA 1
ATOM 688 C C . ASP A 1 90 ? -7.732 -23.808 30.591 1.00 43.56 89 ASP A C 1
ATOM 689 O O . ASP A 1 90 ? -6.794 -23.036 30.804 1.00 44.01 89 ASP A O 1
ATOM 694 N N . LYS A 1 91 ? -7.611 -25.130 30.607 1.00 43.64 90 LYS A N 1
ATOM 695 C CA . LYS A 1 91 ? -6.335 -25.813 30.733 1.00 43.50 90 LYS A CA 1
ATOM 696 C C . LYS A 1 91 ? -6.418 -26.852 29.634 1.00 42.71 90 LYS A C 1
ATOM 697 O O . LYS A 1 91 ? -7.444 -27.515 29.501 1.00 42.53 90 LYS A O 1
ATOM 703 N N . SER A 1 92 ? -5.377 -26.973 28.819 1.00 41.70 91 SER A N 1
ATOM 704 C CA . SER A 1 92 ? -5.394 -27.960 27.742 1.00 40.70 91 SER A CA 1
ATOM 705 C C . SER A 1 92 ? -5.329 -29.358 28.355 1.00 39.78 91 SER A C 1
ATOM 706 O O . SER A 1 92 ? -4.527 -29.598 29.271 1.00 41.33 91 SER A O 1
ATOM 709 N N . LYS A 1 93 ? -6.193 -30.257 27.885 1.00 36.24 92 LYS A N 1
ATOM 710 C CA . LYS A 1 93 ? -6.213 -31.646 28.362 1.00 33.47 92 LYS A CA 1
ATOM 711 C C . LYS A 1 93 ? -5.761 -32.628 27.308 1.00 31.58 92 LYS A C 1
ATOM 712 O O . LYS A 1 93 ? -4.823 -33.385 27.546 1.00 31.62 92 LYS A O 1
ATOM 718 N N . ASP A 1 94 ? -6.422 -32.621 26.147 1.00 28.64 93 ASP A N 1
ATOM 719 C CA . ASP A 1 94 ? -6.089 -33.554 25.078 1.00 24.99 93 ASP A CA 1
ATOM 720 C C . ASP A 1 94 ? -6.930 -33.265 23.831 1.00 20.85 93 ASP A C 1
ATOM 721 O O . ASP A 1 94 ? -7.799 -32.403 23.844 1.00 17.18 93 ASP A O 1
ATOM 726 N N . GLY A 1 95 ? -6.674 -33.981 22.747 1.00 19.44 94 GLY A N 1
ATOM 727 C CA . GLY A 1 95 ? -7.455 -33.784 21.524 1.00 19.14 94 GLY A CA 1
ATOM 728 C C . GLY A 1 95 ? -6.888 -34.515 20.333 1.00 16.89 94 GLY A C 1
ATOM 729 O O . GLY A 1 95 ? -5.861 -35.139 20.421 1.00 20.45 94 GLY A O 1
ATOM 730 N N . ILE A 1 96 ? -7.551 -34.414 19.197 1.00 20.25 95 ILE A N 1
ATOM 731 C CA . ILE A 1 96 ? -7.082 -35.097 17.990 1.00 16.47 95 ILE A CA 1
ATOM 732 C C . ILE A 1 96 ? -7.676 -34.406 16.782 1.00 19.39 95 ILE A C 1
ATOM 733 O O . ILE A 1 96 ? -8.703 -33.704 16.895 1.00 21.09 95 ILE A O 1
ATOM 738 N N . ARG A 1 97 ? -7.031 -34.592 15.631 1.00 18.45 96 ARG A N 1
ATOM 739 C CA . ARG A 1 97 ? -7.539 -34.097 14.368 1.00 16.93 96 ARG A CA 1
ATOM 740 C C . ARG A 1 97 ? -7.644 -35.274 13.448 1.00 17.47 96 ARG A C 1
ATOM 741 O O . ARG A 1 97 ? -6.656 -35.986 13.239 1.00 18.05 96 ARG A O 1
ATOM 749 N N . VAL A 1 98 ? -8.844 -35.493 12.910 1.00 16.73 97 VAL A N 1
ATOM 750 C CA . VAL A 1 98 ? -9.071 -36.578 11.983 1.00 19.32 97 VAL A CA 1
ATOM 751 C C . VAL A 1 98 ? -9.553 -36.018 10.640 1.00 18.72 97 VAL A C 1
ATOM 752 O O . VAL A 1 98 ? -10.666 -35.486 10.544 1.00 20.31 97 VAL A O 1
ATOM 756 N N . TYR A 1 99 ? -8.728 -36.179 9.602 1.00 21.77 98 TYR A N 1
ATOM 757 C CA . TYR A 1 99 ? -9.023 -35.700 8.253 1.00 19.30 98 TYR A CA 1
ATOM 758 C C . TYR A 1 99 ? -9.769 -36.739 7.455 1.00 21.95 98 TYR A C 1
ATOM 759 O O . TYR A 1 99 ? -9.359 -37.900 7.388 1.00 22.71 98 TYR A O 1
ATOM 768 N N . VAL A 1 100 ? -10.830 -36.299 6.779 1.00 22.21 99 VAL A N 1
ATOM 769 C CA . VAL A 1 100 ? -11.740 -37.208 6.139 1.00 22.13 99 VAL A CA 1
ATOM 770 C C . VAL A 1 100 ? -12.184 -36.809 4.723 1.00 20.03 99 VAL A C 1
ATOM 771 O O . VAL A 1 100 ? -12.036 -35.677 4.289 1.00 21.31 99 VAL A O 1
ATOM 775 N N . GLU A 1 101 ? -12.761 -37.776 4.041 1.00 19.51 100 GLU A N 1
ATOM 776 C CA . GLU A 1 101 ? -13.395 -37.560 2.744 1.00 22.41 100 GLU A CA 1
ATOM 777 C C . GLU A 1 101 ? -14.731 -38.281 2.766 1.00 20.72 100 GLU A C 1
ATOM 778 O O . GLU A 1 101 ? -14.799 -39.420 3.207 1.00 22.91 100 GLU A O 1
ATOM 784 N N . LEU A 1 102 ? -15.788 -37.627 2.286 1.00 21.78 101 LEU A N 1
ATOM 785 C CA . LEU A 1 102 ? -17.108 -38.250 2.263 1.00 21.84 101 LEU A CA 1
ATOM 786 C C . LEU A 1 102 ? -17.151 -39.423 1.297 1.00 22.60 101 LEU A C 1
ATOM 787 O O . LEU A 1 102 ? -16.864 -39.268 0.131 1.00 22.73 101 LEU A O 1
ATOM 792 N N . SER A 1 103 ? -17.530 -40.593 1.788 1.00 24.98 102 SER A N 1
ATOM 793 C CA . SER A 1 103 ? -17.643 -41.785 0.961 1.00 27.30 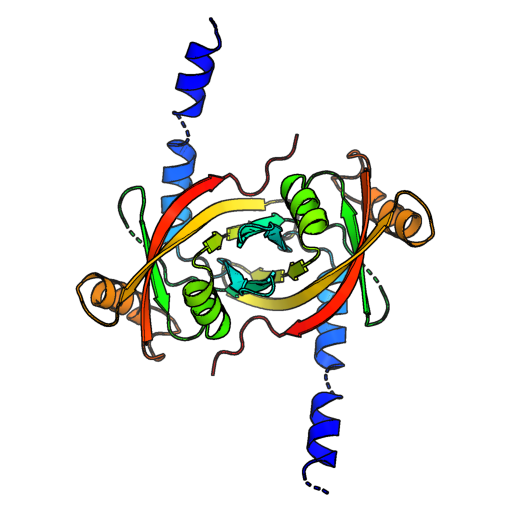102 SER A CA 1
ATOM 794 C C . SER A 1 103 ? -19.069 -42.075 0.559 1.00 26.65 102 SER A C 1
ATOM 795 O O . SER A 1 103 ? -19.320 -42.520 -0.558 1.00 26.23 102 SER A O 1
ATOM 798 N N . ALA A 1 104 ? -19.995 -41.857 1.483 1.00 26.03 103 ALA A N 1
ATOM 799 C CA . ALA A 1 104 ? -21.391 -42.178 1.239 1.00 25.13 103 ALA A CA 1
ATOM 800 C C . ALA A 1 104 ? -22.328 -41.293 2.041 1.00 24.91 103 ALA A C 1
ATOM 801 O O . ALA A 1 104 ? -21.972 -40.794 3.094 1.00 27.70 103 ALA A O 1
ATOM 803 N N . ASP A 1 105 ? -23.513 -41.092 1.481 1.00 26.70 104 ASP A N 1
ATOM 804 C CA . ASP A 1 105 ? -24.599 -40.325 2.060 1.00 27.84 104 ASP A CA 1
ATOM 805 C C . ASP A 1 105 ? -25.787 -41.283 1.970 1.00 28.38 104 ASP A C 1
ATOM 806 O O . ASP A 1 105 ? -26.386 -41.442 0.899 1.00 28.83 104 ASP A O 1
ATOM 811 N N . LEU A 1 106 ? -26.127 -41.930 3.080 1.00 28.14 105 LEU A N 1
ATOM 812 C CA . LEU A 1 106 ? -27.135 -42.985 3.045 1.00 28.17 105 LEU A CA 1
ATOM 813 C C . LEU A 1 106 ? -28.371 -42.771 3.930 1.00 28.00 105 LEU A C 1
ATOM 814 O O . LEU A 1 106 ? -28.308 -42.098 4.965 1.00 27.08 105 LEU A O 1
ATOM 819 N N . GLN A 1 107 ? -29.487 -43.358 3.492 1.00 28.75 106 GLN A N 1
ATOM 820 C CA . GLN A 1 107 ? -30.771 -43.305 4.206 1.00 30.45 106 GLN A CA 1
ATOM 821 C C . GLN A 1 107 ? -31.187 -44.663 4.778 1.00 29.97 106 GLN A C 1
ATOM 822 O O . GLN A 1 107 ? -32.199 -44.758 5.449 1.00 30.15 106 GLN A O 1
ATOM 828 N N . GLU A 1 108 ? -30.398 -45.702 4.528 1.00 30.41 107 GLU A N 1
ATOM 829 C CA . GLU A 1 108 ? -30.677 -47.040 5.047 1.00 30.41 107 GLU A CA 1
ATOM 830 C C . GLU A 1 108 ? -29.395 -47.865 5.063 1.00 28.29 107 GLU A C 1
ATOM 831 O O . GLU A 1 108 ? -28.378 -47.423 4.556 1.00 28.97 107 GLU A O 1
ATOM 837 N N . GLY A 1 109 ? -29.456 -49.058 5.642 1.00 26.41 108 GLY A N 1
ATOM 838 C CA . GLY A 1 109 ? -28.314 -49.969 5.700 1.00 25.86 108 GLY A CA 1
ATOM 839 C C . GLY A 1 109 ? -27.688 -50.044 7.078 1.00 25.41 108 GLY A C 1
ATOM 840 O O . GLY A 1 109 ? -28.114 -49.351 8.009 1.00 24.52 108 GLY A O 1
ATOM 841 N N . GLU A 1 110 ? -26.667 -50.884 7.196 1.00 25.08 109 GLU A N 1
ATOM 842 C CA . GLU A 1 110 ? -25.975 -51.099 8.471 1.00 27.59 109 GLU A CA 1
ATOM 843 C C . GLU A 1 110 ? -25.486 -49.799 9.135 1.00 25.46 109 GLU A C 1
ATOM 844 O O . GLU A 1 110 ? -25.677 -49.601 10.333 1.00 25.34 109 GLU A O 1
ATOM 850 N N . TYR A 1 111 ? -24.873 -48.919 8.359 1.00 25.22 110 TYR A N 1
ATOM 851 C CA . TYR A 1 111 ? -24.367 -47.643 8.896 1.00 24.94 110 TYR A CA 1
ATOM 852 C C . TYR A 1 111 ? -25.489 -46.765 9.443 1.00 24.21 110 TYR A C 1
ATOM 853 O O . TYR A 1 111 ? -25.383 -46.224 10.540 1.00 23.17 110 TYR A O 1
ATOM 862 N N . PHE A 1 112 ? -26.554 -46.630 8.656 1.00 24.91 111 PHE A N 1
ATOM 863 C CA . PHE A 1 112 ? -27.720 -45.838 9.040 1.00 25.96 111 PHE A CA 1
ATOM 864 C C . PHE A 1 112 ? -28.322 -46.373 10.336 1.00 26.28 111 PHE A C 1
ATOM 865 O O . PHE A 1 112 ? -28.594 -45.614 11.269 1.00 26.40 111 PHE A O 1
ATOM 873 N N . ASP A 1 113 ? -28.522 -47.686 10.382 1.00 26.99 112 ASP A N 1
ATOM 874 C CA . ASP A 1 113 ? -29.068 -48.348 11.559 1.00 28.41 112 ASP A CA 1
ATOM 875 C C . ASP A 1 113 ? -28.167 -48.130 12.774 1.00 28.35 112 ASP A C 1
ATOM 876 O O . ASP A 1 113 ? -28.630 -47.831 13.868 1.00 29.00 112 ASP A O 1
ATOM 881 N N . ARG A 1 114 ? -26.869 -48.282 12.569 1.00 29.60 113 ARG A N 1
ATOM 882 C CA . ARG A 1 114 ? -25.891 -48.097 13.635 1.00 28.73 113 ARG A CA 1
ATOM 883 C C . ARG A 1 114 ? -25.953 -46.678 14.217 1.00 28.08 113 ARG A C 1
ATOM 884 O O . ARG A 1 114 ? -26.108 -46.510 15.421 1.00 25.13 113 ARG A O 1
ATOM 892 N N . ILE A 1 115 ? -25.853 -45.660 13.362 1.00 28.33 114 ILE A N 1
ATOM 893 C CA . ILE A 1 115 ? -25.863 -44.278 13.846 1.00 30.27 114 ILE A CA 1
ATOM 894 C C . ILE A 1 115 ? -27.224 -43.879 14.439 1.00 32.98 114 ILE A C 1
ATOM 895 O O . ILE A 1 115 ? -27.291 -42.982 15.279 1.00 33.45 114 ILE A O 1
ATOM 900 N N . LYS A 1 116 ? -28.299 -44.537 13.996 1.00 34.76 115 LYS A N 1
ATOM 901 C CA . LYS A 1 116 ? -29.641 -44.253 14.503 1.00 37.12 115 LYS A CA 1
ATOM 902 C C . LYS A 1 116 ? -29.717 -44.645 15.976 1.00 38.35 115 LYS A C 1
ATOM 903 O O . LYS A 1 116 ? -30.186 -43.862 16.815 1.00 39.21 115 LYS A O 1
ATOM 906 N N . LYS A 1 117 ? -29.252 -45.861 16.274 1.00 38.37 116 LYS A N 1
ATOM 907 C CA . LYS A 1 117 ? -29.210 -46.375 17.641 1.00 38.28 116 LYS A CA 1
ATOM 908 C C . LYS A 1 117 ? -28.496 -45.378 18.552 1.00 38.69 116 LYS A C 1
ATOM 909 O O . LYS A 1 117 ? -28.997 -45.030 19.615 1.00 39.98 116 LYS A O 1
ATOM 912 N N . ARG A 1 118 ? -27.334 -44.905 18.115 1.00 38.89 117 ARG A N 1
ATOM 913 C CA . ARG A 1 118 ? -26.570 -43.931 18.886 1.00 38.95 117 ARG A CA 1
ATOM 914 C C . ARG A 1 118 ? -27.374 -42.648 19.116 1.00 39.90 117 ARG A C 1
ATOM 915 O O . ARG A 1 118 ? -27.507 -42.201 20.257 1.00 38.69 117 ARG A O 1
ATOM 923 N N . LEU A 1 119 ? -27.914 -42.072 18.037 1.00 39.99 118 LEU A N 1
ATOM 924 C CA . LEU A 1 119 ? -28.704 -40.835 18.128 1.00 40.28 118 LEU A CA 1
ATOM 925 C C . LEU A 1 119 ? -29.897 -40.954 19.075 1.00 40.96 118 LEU A C 1
ATOM 926 O O . LEU A 1 119 ? -30.262 -39.972 19.732 1.00 40.56 118 LEU A O 1
ATOM 931 N N . ASP A 1 120 ? -30.501 -42.142 19.144 1.00 42.20 119 ASP A N 1
ATOM 932 C CA . ASP A 1 120 ? -31.650 -42.369 20.037 1.00 43.89 119 ASP A CA 1
ATOM 933 C C . ASP A 1 120 ? -31.306 -42.054 21.498 1.00 45.45 119 ASP A C 1
ATOM 934 O O . ASP A 1 120 ? -32.159 -41.583 22.259 1.00 45.47 119 ASP A O 1
ATOM 939 N N . ASN A 1 121 ? -30.051 -42.295 21.877 1.00 46.60 120 ASN A N 1
ATOM 940 C CA . ASN A 1 121 ? -29.589 -42.048 23.243 1.00 47.29 120 ASN A CA 1
ATOM 941 C C . ASN A 1 121 ? -29.018 -40.639 23.452 1.00 47.30 120 ASN A C 1
ATOM 942 O O . ASN A 1 121 ? -28.170 -40.446 24.321 1.00 46.92 120 ASN A O 1
ATOM 947 N N . THR A 1 122 ? -29.503 -39.661 22.686 1.00 47.61 121 THR A N 1
ATOM 948 C CA . THR A 1 122 ? -29.011 -38.283 22.766 1.00 48.25 121 THR A CA 1
ATOM 949 C C . THR A 1 122 ? -30.127 -37.272 23.050 1.00 47.88 121 THR A C 1
ATOM 950 O O . THR A 1 122 ? -31.318 -37.597 22.960 1.00 46.91 121 THR A O 1
ATOM 954 N N . THR A 1 123 ? -29.732 -36.049 23.411 1.00 47.99 122 THR A N 1
ATOM 955 C CA . THR A 1 123 ? -30.679 -34.945 23.606 1.00 47.64 122 THR A CA 1
ATOM 956 C C . THR A 1 123 ? -31.334 -34.634 22.262 1.00 47.03 122 THR A C 1
ATOM 957 O O . THR A 1 123 ? -32.454 -34.127 22.205 1.00 47.46 122 THR A O 1
ATOM 961 N N . TYR A 1 124 ? -30.623 -34.952 21.181 1.00 46.12 123 TYR A N 1
ATOM 962 C CA . TYR A 1 124 ? -31.116 -34.724 19.833 1.00 45.66 123 TYR A CA 1
ATOM 963 C C . TYR A 1 124 ? -31.949 -35.903 19.310 1.00 45.43 123 TYR A C 1
ATOM 964 O O . TYR A 1 124 ? -32.240 -35.968 18.116 1.00 45.95 123 TYR A O 1
ATOM 973 N N . LYS A 1 125 ? -32.342 -36.814 20.204 1.00 45.21 124 LYS A N 1
ATOM 974 C CA . LYS A 1 125 ? -33.152 -37.988 19.845 1.00 45.07 124 LYS A CA 1
ATOM 975 C C . LYS A 1 125 ? -34.388 -37.627 19.013 1.00 45.14 124 LYS A C 1
ATOM 976 O O . LYS A 1 125 ? -34.718 -38.329 18.052 1.00 45.47 124 LYS A O 1
ATOM 979 N N . ASN A 1 126 ? -35.049 -36.528 19.372 1.00 44.65 125 ASN A N 1
ATOM 980 C CA . ASN A 1 126 ? -36.248 -36.073 18.660 1.00 45.00 125 ASN A CA 1
ATOM 981 C C . ASN A 1 126 ? -35.978 -35.433 17.289 1.00 44.28 125 ASN A C 1
ATOM 982 O O . ASN A 1 126 ? -36.905 -35.263 16.499 1.00 43.80 125 ASN A O 1
ATOM 987 N N . PHE A 1 127 ? -34.729 -35.064 17.006 1.00 43.16 126 PHE A N 1
ATOM 988 C CA . PHE A 1 127 ? -34.392 -34.503 15.694 1.00 42.57 126 PHE A CA 1
ATOM 989 C C . PHE A 1 127 ? -34.307 -35.657 14.692 1.00 41.61 126 PHE A C 1
ATOM 990 O O . PHE A 1 127 ? -33.625 -36.649 14.942 1.00 41.89 126 PHE A O 1
ATOM 998 N N . PRO A 1 128 ? -35.024 -35.543 13.564 1.00 40.72 127 PRO A N 1
ATOM 999 C CA . PRO A 1 128 ? -35.010 -36.630 12.597 1.00 39.80 127 PRO A CA 1
ATOM 1000 C C . PRO A 1 128 ? -33.670 -36.809 11.888 1.00 38.92 127 PRO A C 1
ATOM 1001 O O . PRO A 1 128 ? -32.997 -35.827 11.555 1.00 38.88 127 PRO A O 1
ATOM 1005 N N . LEU A 1 129 ? -33.305 -38.070 11.667 1.00 37.87 128 LEU A N 1
ATOM 1006 C CA . LEU A 1 129 ? -32.077 -38.430 10.977 1.00 36.66 128 LEU A CA 1
ATOM 1007 C C . LEU A 1 129 ? -32.302 -38.297 9.467 1.00 36.31 128 LEU A C 1
ATOM 1008 O O . LEU A 1 129 ? -32.971 -39.137 8.844 1.00 36.80 128 LEU A O 1
ATOM 1013 N N . LYS A 1 130 ? -31.754 -37.230 8.885 1.00 35.97 129 LYS A N 1
ATOM 1014 C CA . LYS A 1 130 ? -31.896 -36.966 7.439 1.00 35.96 129 LYS A CA 1
ATOM 1015 C C . LYS A 1 130 ? -30.897 -37.758 6.580 1.00 36.17 129 LYS A C 1
ATOM 1016 O O . LYS A 1 130 ? -31.193 -38.135 5.439 1.00 35.99 129 LYS A O 1
ATOM 1022 N N . ASN A 1 131 ? -29.706 -37.989 7.121 1.00 35.71 130 ASN A N 1
ATOM 1023 C CA . ASN A 1 131 ? -28.683 -38.732 6.413 1.00 35.50 130 ASN A CA 1
ATOM 1024 C C . ASN A 1 131 ? -27.733 -39.407 7.386 1.00 34.65 130 ASN A C 1
ATOM 1025 O O . ASN A 1 131 ? -27.510 -38.924 8.506 1.00 36.02 130 ASN A O 1
ATOM 1030 N N . CYS A 1 132 ? -27.168 -40.521 6.943 1.00 31.11 131 CYS A N 1
ATOM 1031 C CA . CYS A 1 132 ? -26.052 -41.109 7.636 1.00 28.90 131 CYS A CA 1
ATOM 1032 C C . CYS A 1 132 ? -24.884 -40.772 6.705 1.00 27.07 131 CYS A C 1
ATOM 1033 O O . CYS A 1 132 ? -24.897 -41.152 5.531 1.00 26.24 131 CYS A O 1
ATOM 1036 N N . LEU A 1 133 ? -23.923 -39.998 7.196 1.00 24.09 132 LEU A N 1
ATOM 1037 C CA . LEU A 1 133 ? -22.775 -39.648 6.396 1.00 24.11 132 LEU A CA 1
ATOM 1038 C C . LEU A 1 133 ? -21.670 -40.642 6.708 1.00 24.28 132 LEU A C 1
ATOM 1039 O O . LEU A 1 133 ? -21.359 -40.881 7.875 1.00 24.83 132 LEU A O 1
ATOM 1044 N N . VAL A 1 134 ? -21.086 -41.228 5.666 1.00 23.37 133 VAL A N 1
ATOM 1045 C CA . VAL A 1 134 ? -20.026 -42.199 5.860 1.00 21.98 133 VAL A CA 1
ATOM 1046 C C . VAL A 1 134 ? -18.736 -41.579 5.386 1.00 21.12 133 VAL A C 1
ATOM 1047 O O . VAL A 1 134 ? -18.638 -41.186 4.218 1.00 20.96 133 VAL A O 1
ATOM 1051 N N . PHE A 1 135 ? -17.755 -41.475 6.281 1.00 18.55 134 PHE A N 1
ATOM 1052 C CA . PHE A 1 135 ? -16.457 -40.892 5.923 1.00 21.09 134 PHE A CA 1
ATOM 1053 C C . PHE A 1 135 ? -15.319 -41.895 5.882 1.00 20.25 134 PHE A C 1
ATOM 1054 O O . PHE A 1 135 ? -15.286 -42.827 6.653 1.00 20.38 134 PHE A O 1
ATOM 1062 N N . LYS A 1 136 ? -14.377 -41.664 4.971 1.00 22.20 135 LYS A N 1
ATOM 1063 C CA . LYS A 1 136 ? -13.145 -42.432 4.909 1.00 21.53 135 LYS A CA 1
ATOM 1064 C C . LYS A 1 136 ? -12.114 -41.581 5.602 1.00 21.20 135 LYS A C 1
ATOM 1065 O O . LYS A 1 136 ? -12.010 -40.377 5.313 1.00 19.45 135 LYS A O 1
ATOM 1071 N N . ILE A 1 137 ? -11.359 -42.192 6.520 1.00 23.04 136 ILE A N 1
ATOM 1072 C CA . ILE A 1 137 ? -10.317 -41.488 7.247 1.00 21.63 136 ILE A CA 1
ATOM 1073 C C . ILE A 1 137 ? -9.095 -41.450 6.355 1.00 22.38 136 ILE A C 1
ATOM 1074 O O . ILE A 1 137 ? -8.629 -42.481 5.886 1.00 22.26 136 ILE A O 1
ATOM 1079 N N . VAL A 1 138 ? -8.549 -40.259 6.177 1.00 24.01 137 VAL A N 1
ATOM 1080 C CA . VAL A 1 138 ? -7.429 -40.030 5.271 1.00 25.62 137 VAL A CA 1
ATOM 1081 C C . VAL A 1 138 ? -6.100 -39.753 5.99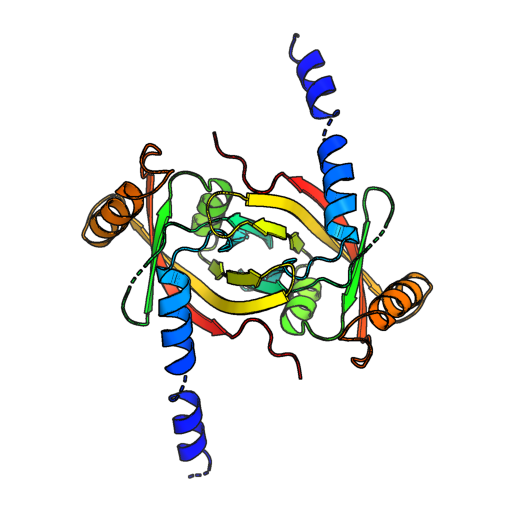2 1.00 26.67 137 VAL A C 1
ATOM 1082 O O . VAL A 1 138 ? -5.024 -40.061 5.466 1.00 26.95 137 VAL A O 1
ATOM 1086 N N . LYS A 1 139 ? -6.177 -39.174 7.188 1.00 23.87 138 LYS A N 1
ATOM 1087 C CA . LYS A 1 139 ? -4.999 -38.837 7.977 1.00 23.24 138 LYS A CA 1
ATOM 1088 C C . LYS A 1 139 ? -5.463 -38.473 9.390 1.00 21.69 138 LYS A C 1
ATOM 1089 O O . LYS A 1 139 ? -6.591 -37.965 9.565 1.00 18.77 138 LYS A O 1
ATOM 1095 N N . ILE A 1 140 ? -4.614 -38.736 10.385 1.00 21.11 139 ILE A N 1
ATOM 1096 C CA . ILE A 1 140 ? -4.888 -38.390 11.791 1.00 20.95 139 ILE A CA 1
ATOM 1097 C C . ILE A 1 140 ? -3.666 -37.657 12.352 1.00 22.98 139 ILE A C 1
ATOM 1098 O O . ILE A 1 140 ? -2.556 -38.168 12.284 1.00 24.48 139 ILE A O 1
ATOM 1103 N N . LEU A 1 141 ? -3.844 -36.452 12.884 1.00 21.38 140 LEU A N 1
ATOM 1104 C CA . LEU A 1 141 ? -2.710 -35.735 13.429 1.00 21.51 140 LEU A CA 1
ATOM 1105 C C . LEU A 1 141 ? -3.010 -35.352 14.859 1.00 21.34 140 LEU A C 1
ATOM 1106 O O . LEU A 1 141 ? -4.169 -35.255 15.243 1.00 21.72 140 LEU A O 1
ATOM 1111 N N . PRO A 1 142 ? -1.962 -35.158 15.666 1.00 23.35 141 PRO A N 1
ATOM 1112 C CA . PRO A 1 142 ? -2.181 -34.678 17.034 1.00 23.46 141 PRO A CA 1
ATOM 1113 C C . PRO A 1 142 ? -2.693 -33.236 16.951 1.00 24.65 141 PRO A C 1
ATOM 1114 O O . PRO A 1 142 ? -2.610 -32.625 15.887 1.00 23.56 141 PRO A O 1
ATOM 1118 N N . VAL A 1 143 ? -3.192 -32.702 18.056 1.00 26.80 142 VAL A N 1
ATOM 1119 C CA . VAL A 1 143 ? -3.710 -31.330 18.106 1.00 29.76 142 VAL A CA 1
ATOM 1120 C C . VAL A 1 143 ? -2.738 -30.276 17.594 1.00 31.85 142 VAL A C 1
ATOM 1121 O O . VAL A 1 143 ? -3.103 -29.488 16.727 1.00 34.03 142 VAL A O 1
ATOM 1125 N N . SER A 1 144 ? -1.521 -30.250 18.124 1.00 34.58 143 SER A N 1
ATOM 1126 C CA . SER A 1 144 ? -0.512 -29.305 17.649 1.00 38.22 143 SER A CA 1
ATOM 1127 C C . SER A 1 144 ? 0.838 -29.999 17.543 1.00 41.52 143 SER A C 1
ATOM 1128 O O . SER A 1 144 ? 1.173 -30.859 18.366 1.00 41.68 143 SER A O 1
ATOM 1131 N N . LEU A 1 145 ? 1.593 -29.630 16.508 1.00 44.51 144 LEU A N 1
ATOM 1132 C CA . LEU A 1 145 ? 2.921 -30.187 16.253 1.00 46.41 144 LEU A CA 1
ATOM 1133 C C . LEU A 1 145 ? 3.994 -29.134 16.514 1.00 47.94 144 LEU A C 1
ATOM 1134 O O . LEU A 1 145 ? 5.051 -29.151 15.889 1.00 49.49 144 LEU A O 1
ATOM 1139 N N . LEU A 1 146 ? 3.733 -28.230 17.455 1.00 49.41 145 LEU A N 1
ATOM 1140 C CA . LEU A 1 146 ? 4.664 -27.147 17.759 1.00 50.43 145 LEU A CA 1
ATOM 1141 C C . LEU A 1 146 ? 5.919 -27.675 18.479 1.00 51.95 145 LEU A C 1
ATOM 1142 O O . LEU A 1 146 ? 5.811 -28.409 19.463 1.00 51.89 145 LEU A O 1
ATOM 1147 N N . ARG A 1 147 ? 7.099 -27.310 17.968 1.00 53.37 146 ARG A N 1
ATOM 1148 C CA . ARG A 1 147 ? 8.383 -27.713 18.558 1.00 54.11 146 ARG A CA 1
ATOM 1149 C C . ARG A 1 147 ? 9.014 -26.531 19.281 1.00 54.29 146 ARG A C 1
ATOM 1150 O O . ARG A 1 147 ? 9.907 -26.706 20.109 1.00 55.41 146 ARG A O 1
ATOM 1152 N N . GLY B 1 1 ? -45.484 -4.864 4.730 1.00 51.86 0 GLY B N 1
ATOM 1153 C CA . GLY B 1 1 ? -44.251 -4.127 4.335 1.00 50.97 0 GLY B CA 1
ATOM 1154 C C . GLY B 1 1 ? -43.513 -3.628 5.555 1.00 50.54 0 GLY B C 1
ATOM 1155 O O . GLY B 1 1 ? -42.339 -3.951 5.751 1.00 51.83 0 GLY B O 1
ATOM 1164 N N . LEU B 1 3 ? -43.910 -4.590 8.481 1.00 45.97 2 LEU B N 1
ATOM 1165 C CA . LEU B 1 3 ? -43.625 -5.740 9.340 1.00 44.49 2 LEU B CA 1
ATOM 1166 C C . LEU B 1 3 ? -42.250 -6.332 8.962 1.00 43.89 2 LEU B C 1
ATOM 1167 O O . LEU B 1 3 ? -41.471 -6.721 9.843 1.00 42.16 2 LEU B O 1
ATOM 1172 N N . GLU B 1 4 ? -41.946 -6.370 7.660 1.00 43.35 3 GLU B N 1
ATOM 1173 C CA . GLU B 1 4 ? -40.635 -6.838 7.177 1.00 42.81 3 GLU B CA 1
ATOM 1174 C C . GLU B 1 4 ? -39.577 -5.812 7.572 1.00 40.92 3 GLU B C 1
ATOM 1175 O O . GLU B 1 4 ? -38.469 -6.159 8.005 1.00 40.41 3 GLU B O 1
ATOM 1178 N N . SER B 1 5 ? -39.939 -4.542 7.425 1.00 38.92 4 SER B N 1
ATOM 1179 C CA . SER B 1 5 ? -39.059 -3.430 7.776 1.00 38.07 4 SER B CA 1
ATOM 1180 C C . SER B 1 5 ? -38.630 -3.456 9.260 1.00 35.25 4 SER B C 1
ATOM 1181 O O . SER B 1 5 ? -37.478 -3.162 9.577 1.00 35.20 4 SER B O 1
ATOM 1184 N N . VAL B 1 6 ? -39.553 -3.810 10.157 1.00 33.26 5 VAL B N 1
ATOM 1185 C CA . VAL B 1 6 ? -39.252 -3.894 11.593 1.00 33.59 5 VAL B CA 1
ATOM 1186 C C . VAL B 1 6 ? -38.340 -5.094 11.836 1.00 35.56 5 VAL B C 1
ATOM 1187 O O . VAL B 1 6 ? -37.400 -5.016 12.630 1.00 35.80 5 VAL B O 1
ATOM 1191 N N . ARG B 1 7 ? -38.586 -6.195 11.128 1.00 37.18 6 ARG B N 1
ATOM 1192 C CA . ARG B 1 7 ? -37.728 -7.367 11.267 1.00 38.81 6 ARG B CA 1
ATOM 1193 C C . ARG B 1 7 ? -36.284 -7.024 10.889 1.00 38.94 6 ARG B C 1
ATOM 1194 O O . ARG B 1 7 ? -35.352 -7.589 11.460 1.00 38.74 6 ARG B O 1
ATOM 1202 N N . LYS B 1 8 ? -36.090 -6.112 9.934 1.00 39.59 7 LYS B N 1
ATOM 1203 C CA . LYS B 1 8 ? -34.723 -5.698 9.566 1.00 39.59 7 LYS B CA 1
ATOM 1204 C C . LYS B 1 8 ? -34.073 -4.858 10.690 1.00 37.84 7 LYS B C 1
ATOM 1205 O O . LYS B 1 8 ? -32.895 -5.038 10.984 1.00 37.21 7 LYS B O 1
ATOM 1211 N N . GLU B 1 9 ? -34.809 -3.924 11.297 1.00 37.73 8 GLU B N 1
ATOM 1212 C CA . GLU B 1 9 ? -34.230 -3.187 12.426 1.00 37.44 8 GLU B CA 1
ATOM 1213 C C . GLU B 1 9 ? -33.670 -4.278 13.338 1.00 36.05 8 GLU B C 1
ATOM 1214 O O . GLU B 1 9 ? -32.485 -4.303 13.648 1.00 34.59 8 GLU B O 1
ATOM 1220 N N . TRP B 1 10 ? -34.558 -5.197 13.714 1.00 35.71 9 TRP B N 1
ATOM 1221 C CA . TRP B 1 10 ? -34.258 -6.310 14.610 1.00 34.72 9 TRP B CA 1
ATOM 1222 C C . TRP B 1 10 ? -32.978 -7.058 14.244 1.00 32.68 9 TRP B C 1
ATOM 1223 O O . TRP B 1 10 ? -32.152 -7.329 15.108 1.00 31.21 9 TRP B O 1
ATOM 1234 N N . LEU B 1 11 ? -32.810 -7.362 12.964 1.00 32.24 10 LEU B N 1
ATOM 1235 C CA . LEU B 1 11 ? -31.636 -8.083 12.487 1.00 31.75 10 LEU B CA 1
ATOM 1236 C C . LEU B 1 11 ? -30.342 -7.288 12.628 1.00 30.77 10 LEU B C 1
ATOM 1237 O O . LEU B 1 11 ? -29.284 -7.864 12.896 1.00 29.39 10 LEU B O 1
ATOM 1242 N N . GLU B 1 12 ? -30.411 -5.975 12.437 1.00 30.24 11 GLU B N 1
ATOM 1243 C CA . GLU B 1 12 ? -29.228 -5.134 12.643 1.00 30.73 11 GLU B CA 1
ATOM 1244 C C . GLU B 1 12 ? -28.852 -5.163 14.118 1.00 28.46 11 GLU B C 1
ATOM 1245 O O . GLU B 1 12 ? -27.670 -5.212 14.446 1.00 27.92 11 GLU B O 1
ATOM 1251 N N . ILE B 1 13 ? -29.852 -5.154 15.002 1.00 27.33 12 ILE B N 1
ATOM 1252 C CA . ILE B 1 13 ? -29.585 -5.239 16.437 1.00 26.83 12 ILE B CA 1
ATOM 1253 C C . ILE B 1 13 ? -28.896 -6.569 16.746 1.00 26.71 12 ILE B C 1
ATOM 1254 O O . ILE B 1 13 ? -27.960 -6.606 17.543 1.00 25.36 12 ILE B O 1
ATOM 1267 N N . ASP B 1 15 ? -27.031 -8.414 14.740 1.00 29.73 14 ASP B N 1
ATOM 1268 C CA . ASP B 1 15 ? -25.649 -8.332 14.280 1.00 30.30 14 ASP B CA 1
ATOM 1269 C C . ASP B 1 15 ? -24.758 -7.579 15.255 1.00 27.96 14 ASP B C 1
ATOM 1270 O O . ASP B 1 15 ? -23.617 -7.975 15.459 1.00 29.11 14 ASP B O 1
ATOM 1275 N N . ARG B 1 16 ? -25.268 -6.506 15.847 1.00 25.44 15 ARG B N 1
ATOM 1276 C CA . ARG B 1 16 ? -24.480 -5.711 16.798 1.00 25.93 15 ARG B CA 1
ATOM 1277 C C . ARG B 1 16 ? -24.216 -6.525 18.057 1.00 24.67 15 ARG B C 1
ATOM 1278 O O . ARG B 1 16 ? -23.102 -6.525 18.577 1.00 24.95 15 ARG B O 1
ATOM 1286 N N . GLU B 1 17 ? -25.229 -7.239 18.535 1.00 24.50 16 GLU B N 1
ATOM 1287 C CA . GLU B 1 17 ? -25.049 -8.107 19.700 1.00 26.18 16 GLU B CA 1
ATOM 1288 C C . GLU B 1 17 ? -23.980 -9.176 19.412 1.00 26.81 16 GLU B C 1
ATOM 1289 O O . GLU B 1 17 ? -23.102 -9.418 20.251 1.00 27.32 16 GLU B O 1
ATOM 1292 N N . LEU B 1 18 ? -24.049 -9.795 18.229 1.00 25.03 17 LEU B N 1
ATOM 1293 C CA . LEU B 1 18 ? -23.089 -10.828 17.826 1.00 24.16 17 LEU B CA 1
ATOM 1294 C C . LEU B 1 18 ? -21.674 -10.272 17.706 1.00 24.37 17 LEU B C 1
ATOM 1295 O O . LEU B 1 18 ? -20.710 -10.949 18.066 1.00 26.69 17 LEU B O 1
ATOM 1300 N N . LEU B 1 19 ? -21.547 -9.046 17.204 1.00 23.73 18 LEU B N 1
ATOM 1301 C CA . LEU B 1 19 ? -20.233 -8.403 17.071 1.00 22.79 18 LEU B CA 1
ATOM 1302 C C . LEU B 1 19 ? -19.610 -8.191 18.439 1.00 23.09 18 LEU B C 1
ATOM 1303 O O . LEU B 1 19 ? -18.441 -8.522 18.655 1.00 23.65 18 LEU B O 1
ATOM 1308 N N . GLU B 1 20 ? -20.387 -7.629 19.362 1.00 23.04 19 GLU B N 1
ATOM 1309 C CA . GLU B 1 20 ? -19.879 -7.388 20.713 1.00 22.83 19 GLU B CA 1
ATOM 1310 C C . GLU B 1 20 ? -19.586 -8.682 21.435 1.00 22.98 19 GLU B C 1
ATOM 1311 O O . GLU B 1 20 ? -18.620 -8.757 22.166 1.00 23.83 19 GLU B O 1
ATOM 1317 N N . LYS B 1 21 ? -20.406 -9.705 21.215 1.00 24.44 20 LYS B N 1
ATOM 1318 C CA . LYS B 1 21 ? -20.150 -11.011 21.803 1.00 24.49 20 LYS B CA 1
ATOM 1319 C C . LYS B 1 21 ? -18.856 -11.581 21.221 1.00 25.18 20 LYS B C 1
ATOM 1320 O O . LYS B 1 21 ? -18.050 -12.152 21.942 1.00 27.03 20 LYS B O 1
ATOM 1326 N N . ALA B 1 22 ? -18.663 -11.427 19.912 1.00 25.96 21 ALA B N 1
ATOM 1327 C CA . ALA B 1 22 ? -17.445 -11.907 19.261 1.00 24.70 21 ALA B CA 1
ATOM 1328 C C . ALA B 1 22 ? -16.219 -11.208 19.841 1.00 24.99 21 ALA B C 1
ATOM 1329 O O . ALA B 1 22 ? -15.196 -11.850 20.076 1.00 26.38 21 ALA B O 1
ATOM 1331 N N . ARG B 1 23 ? -16.342 -9.899 20.087 1.00 24.96 22 ARG B N 1
ATOM 1332 C CA . ARG B 1 23 ? -15.241 -9.087 20.610 1.00 24.46 22 ARG B CA 1
ATOM 1333 C C . ARG B 1 23 ? -14.739 -9.625 21.945 1.00 24.83 22 ARG B C 1
ATOM 1334 O O . ARG B 1 23 ? -13.541 -9.803 22.118 1.00 24.68 22 ARG B O 1
ATOM 1342 N N . SER B 1 24 ? -15.651 -9.870 22.884 1.00 25.12 23 SER B N 1
ATOM 1343 C CA . SER B 1 24 ? -15.272 -10.419 24.187 1.00 24.36 23 SER B CA 1
ATOM 1344 C C . SER B 1 24 ? -14.659 -11.811 24.079 1.00 24.36 23 SER B C 1
ATOM 1345 O O . SER B 1 24 ? -13.697 -12.123 24.787 1.00 23.93 23 SER B O 1
ATOM 1348 N N . LEU B 1 25 ? -15.206 -12.650 23.201 1.00 23.75 24 LEU B N 1
ATOM 1349 C CA . LEU B 1 25 ? -14.723 -14.032 23.092 1.00 22.70 24 LEU B CA 1
ATOM 1350 C C . LEU B 1 25 ? -13.353 -14.108 22.450 1.00 21.73 24 LEU B C 1
ATOM 1351 O O . LEU B 1 25 ? -12.494 -14.833 22.929 1.00 22.98 24 LEU B O 1
ATOM 1356 N N . ILE B 1 26 ? -13.150 -13.354 21.375 1.00 23.06 25 ILE B N 1
ATOM 1357 C CA . ILE B 1 26 ? -11.873 -13.343 20.661 1.00 22.42 25 ILE B CA 1
ATOM 1358 C C . ILE B 1 26 ? -10.759 -12.728 21.484 1.00 21.53 25 ILE B C 1
ATOM 1359 O O . ILE B 1 26 ? -9.682 -13.324 21.614 1.00 21.83 25 ILE B O 1
ATOM 1364 N N . ASN B 1 27 ? -11.004 -11.542 22.041 1.00 22.04 26 ASN B N 1
ATOM 1365 C CA . ASN B 1 27 ? -9.988 -10.871 22.872 1.00 22.58 26 ASN B CA 1
ATOM 1366 C C . ASN B 1 27 ? -9.691 -11.603 24.181 1.00 22.99 26 ASN B C 1
ATOM 1367 O O . ASN B 1 27 ? -8.658 -11.350 24.819 1.00 22.43 26 ASN B O 1
ATOM 1372 N N . ALA B 1 28 ? -10.584 -12.505 24.587 1.00 23.42 27 ALA B N 1
ATOM 1373 C CA . ALA B 1 28 ? -10.379 -13.278 25.818 1.00 23.62 27 ALA B CA 1
ATOM 1374 C C . ALA B 1 28 ? -9.250 -14.287 25.639 1.00 23.48 27 ALA B C 1
ATOM 1375 O O . ALA B 1 28 ? -8.630 -14.714 26.615 1.00 23.41 27 ALA B O 1
ATOM 1377 N N . ASN B 1 29 ? -8.994 -14.670 24.390 1.00 23.38 28 ASN B N 1
ATOM 1378 C CA . ASN B 1 29 ? -7.920 -15.608 24.048 1.00 23.64 28 ASN B CA 1
ATOM 1379 C C . ASN B 1 29 ? -8.032 -16.967 24.732 1.00 24.11 28 ASN B C 1
ATOM 1380 O O . ASN B 1 29 ? -7.063 -17.458 25.303 1.00 23.18 28 ASN B O 1
ATOM 1385 N N . TYR B 1 30 ? -9.215 -17.575 24.672 1.00 24.95 29 TYR B N 1
ATOM 1386 C CA . TYR B 1 30 ? -9.397 -18.914 25.237 1.00 25.08 29 TYR B CA 1
ATOM 1387 C C . TYR B 1 30 ? -8.519 -19.909 24.486 1.00 25.63 29 TYR B C 1
ATOM 1388 O O . TYR B 1 30 ? -8.280 -19.757 23.285 1.00 26.44 29 TYR B O 1
ATOM 1397 N N . ILE B 1 31 ? -8.059 -20.937 25.187 1.00 26.60 30 ILE B N 1
ATOM 1398 C CA . ILE B 1 31 ? -7.233 -21.960 24.559 1.00 27.16 30 ILE B CA 1
ATOM 1399 C C . ILE B 1 31 ? -8.087 -22.785 23.603 1.00 27.91 30 ILE B C 1
ATOM 1400 O O . ILE B 1 31 ? -7.565 -23.429 22.699 1.00 28.08 30 ILE B O 1
ATOM 1405 N N . SER B 1 32 ? -9.405 -22.752 23.804 1.00 28.19 31 SER B N 1
ATOM 1406 C CA . SER B 1 32 ? -10.340 -23.461 22.947 1.00 28.00 31 SER B CA 1
ATOM 1407 C C . SER B 1 32 ? -10.775 -22.556 21.803 1.00 27.73 31 SER B C 1
ATOM 1408 O O . SER B 1 32 ? -11.970 -22.344 21.596 1.00 30.43 31 SER B O 1
ATOM 1411 N N . THR B 1 33 ? -9.799 -22.011 21.076 1.00 26.11 32 THR B N 1
ATOM 1412 C CA . THR B 1 33 ? -10.048 -21.147 19.918 1.00 23.96 32 THR B CA 1
ATOM 1413 C C . THR B 1 33 ? -9.325 -21.729 18.722 1.00 24.85 32 THR B C 1
ATOM 1414 O O . THR B 1 33 ? -8.119 -21.970 18.774 1.00 26.15 32 THR B O 1
ATOM 1418 N N . THR B 1 34 ? -10.057 -21.962 17.640 1.00 26.14 33 THR B N 1
ATOM 1419 C CA . THR B 1 34 ? -9.478 -22.564 16.454 1.00 25.67 33 THR B CA 1
ATOM 1420 C C . THR B 1 34 ? -9.670 -21.701 15.233 1.00 27.63 33 THR B C 1
ATOM 1421 O O . THR B 1 34 ? -10.494 -20.791 15.221 1.00 28.44 33 THR B O 1
ATOM 1425 N N . LEU B 1 35 ? -8.873 -22.006 14.217 1.00 27.09 34 LEU B N 1
ATOM 1426 C CA . LEU B 1 35 ? -8.938 -21.366 12.925 1.00 25.15 34 LEU B CA 1
ATOM 1427 C C . LEU B 1 35 ? -8.939 -22.485 11.907 1.00 24.78 34 LEU B C 1
ATOM 1428 O O . LEU B 1 35 ? -8.047 -23.331 11.941 1.00 26.07 34 LEU B O 1
ATOM 1433 N N . SER B 1 36 ? -9.942 -22.510 11.030 1.00 24.44 35 SER B N 1
ATOM 1434 C CA . SER B 1 36 ? -10.023 -23.518 9.972 1.00 23.06 35 SER B CA 1
ATOM 1435 C C . SER B 1 36 ? -9.674 -22.864 8.651 1.00 23.10 35 SER B C 1
ATOM 1436 O O . SER B 1 36 ? -10.086 -21.739 8.385 1.00 24.24 35 SER B O 1
ATOM 1439 N N . THR B 1 37 ? -8.914 -23.586 7.837 1.00 23.03 36 THR B N 1
ATOM 1440 C CA . THR B 1 37 ? -8.376 -23.072 6.587 1.00 21.90 36 THR B CA 1
ATOM 1441 C C . THR B 1 37 ? -8.444 -24.138 5.493 1.00 22.62 36 THR B C 1
ATOM 1442 O O . THR B 1 37 ? -8.873 -25.259 5.752 1.00 21.87 36 THR B O 1
ATOM 1446 N N . VAL B 1 38 ? -8.035 -23.789 4.277 1.00 22.15 37 VAL B N 1
ATOM 1447 C CA . VAL B 1 38 ? -8.089 -24.745 3.182 1.00 22.75 37 VAL B CA 1
ATOM 1448 C C . VAL B 1 38 ? -7.024 -24.452 2.123 1.00 23.07 37 VAL B C 1
ATOM 1449 O O . VAL B 1 38 ? -6.697 -23.287 1.877 1.00 25.60 37 VAL B O 1
ATOM 1453 N N . ASP B 1 39 ? -6.475 -25.503 1.509 1.00 21.01 38 ASP B N 1
ATOM 1454 C CA . ASP B 1 39 ? -5.514 -25.315 0.414 1.00 20.47 38 ASP B CA 1
ATOM 1455 C C . ASP B 1 39 ? -6.255 -25.367 -0.926 1.00 22.31 38 ASP B C 1
ATOM 1456 O O . ASP B 1 39 ? -7.476 -25.599 -0.964 1.00 22.33 38 ASP B O 1
ATOM 1461 N N . ARG B 1 40 ? -5.519 -25.144 -2.018 1.00 22.16 39 ARG B N 1
ATOM 1462 C CA . ARG B 1 40 ? -6.092 -25.108 -3.377 1.00 24.34 39 ARG B CA 1
ATOM 1463 C C . ARG B 1 40 ? -6.713 -26.439 -3.816 1.00 25.29 39 ARG B C 1
ATOM 1464 O O . ARG B 1 40 ? -7.565 -26.441 -4.699 1.00 26.68 39 ARG B O 1
ATOM 1466 N N . ASN B 1 41 ? -6.281 -27.542 -3.192 1.00 26.41 40 ASN B N 1
ATOM 1467 C CA A ASN B 1 41 ? -6.771 -28.891 -3.479 0.50 26.18 40 ASN B CA 1
ATOM 1468 C CA B ASN B 1 41 ? -6.789 -28.888 -3.509 0.50 26.46 40 ASN B CA 1
ATOM 1469 C C . ASN B 1 41 ? -7.954 -29.265 -2.574 1.00 26.24 40 ASN B C 1
ATOM 1470 O O . ASN B 1 41 ? -8.332 -30.438 -2.475 1.00 26.42 40 ASN B O 1
ATOM 1479 N N . TYR B 1 42 ? -8.515 -28.266 -1.887 1.00 24.70 41 TYR B N 1
ATOM 1480 C CA . TYR B 1 42 ? -9.662 -28.426 -0.980 1.00 23.79 41 TYR B CA 1
ATOM 1481 C C . TYR B 1 42 ? -9.437 -29.228 0.304 1.00 25.03 41 TYR B C 1
ATOM 1482 O O . TYR B 1 42 ? -10.406 -29.636 0.950 1.00 23.03 41 TYR B O 1
ATOM 1491 N N . GLU B 1 43 ? -8.177 -29.416 0.689 1.00 25.21 42 GLU B N 1
ATOM 1492 C CA . GLU B 1 43 ? -7.852 -30.104 1.930 1.00 26.85 42 GLU B CA 1
ATOM 1493 C C . GLU B 1 43 ? -8.100 -29.097 3.042 1.00 24.40 42 GLU B C 1
ATOM 1494 O O . GLU B 1 43 ? -7.403 -28.084 3.139 1.00 24.79 42 GLU B O 1
ATOM 1500 N N . VAL B 1 44 ? -9.086 -29.371 3.883 1.00 24.41 43 VAL B N 1
ATOM 1501 C CA . VAL B 1 44 ? -9.406 -28.477 4.997 1.00 23.08 43 VAL B CA 1
ATOM 1502 C C . VAL B 1 44 ? -8.499 -28.792 6.189 1.00 23.84 43 VAL B C 1
ATOM 1503 O O . VAL B 1 44 ? -8.179 -29.962 6.464 1.00 23.95 43 VAL B O 1
ATOM 1507 N N . ASN B 1 45 ? -8.083 -27.738 6.888 1.00 22.18 44 ASN B N 1
ATOM 1508 C CA . ASN B 1 45 ? -7.277 -27.872 8.085 1.00 21.17 44 ASN B CA 1
ATOM 1509 C C . ASN B 1 45 ? -7.932 -27.072 9.195 1.00 21.68 44 ASN B C 1
ATOM 1510 O O . ASN B 1 45 ? -8.780 -26.210 8.939 1.00 21.69 44 ASN B O 1
ATOM 1515 N N . ILE B 1 46 ? -7.555 -27.401 10.425 1.00 22.73 45 ILE B N 1
ATOM 1516 C CA . ILE B 1 46 ? -7.971 -26.688 11.630 1.00 22.89 45 ILE B CA 1
ATOM 1517 C C . ILE B 1 46 ? -6.797 -26.756 12.625 1.00 23.38 45 ILE B C 1
ATOM 1518 O O . ILE B 1 46 ? -6.108 -27.766 12.733 1.00 22.74 45 ILE B O 1
ATOM 1523 N N . ALA B 1 47 ? -6.552 -25.661 13.324 1.00 24.18 46 ALA B N 1
ATOM 1524 C CA . ALA B 1 47 ? -5.497 -25.621 14.315 1.00 23.30 46 ALA B CA 1
ATOM 1525 C C . ALA B 1 47 ? -5.925 -24.720 15.431 1.00 22.45 46 ALA B C 1
ATOM 1526 O O . ALA B 1 47 ? -6.733 -23.815 15.229 1.00 21.49 46 ALA B O 1
ATOM 1528 N N . VAL B 1 48 ? -5.384 -24.968 16.619 1.00 23.27 47 VAL B N 1
ATOM 1529 C CA . VAL B 1 48 ? -5.659 -24.105 17.744 1.00 23.41 47 VAL B CA 1
ATOM 1530 C C . VAL B 1 48 ? -4.834 -22.822 17.576 1.00 24.64 47 VAL B C 1
ATOM 1531 O O . VAL B 1 48 ? -3.619 -22.868 17.457 1.00 23.09 47 VAL B O 1
ATOM 1535 N N . ILE B 1 49 ? -5.520 -21.685 17.544 1.00 27.01 48 ILE B N 1
ATOM 1536 C CA . ILE B 1 49 ? -4.892 -20.366 17.400 1.00 29.14 48 ILE B CA 1
ATOM 1537 C C . ILE B 1 49 ? -5.587 -19.419 18.359 1.00 30.40 48 ILE B C 1
ATOM 1538 O O . ILE B 1 49 ? -6.753 -19.069 18.140 1.00 30.59 48 ILE B O 1
ATOM 1543 N N . SER B 1 50 ? -4.876 -19.015 19.413 1.00 31.36 49 SER B N 1
ATOM 1544 C CA . SER B 1 50 ? -5.448 -18.165 20.461 1.00 32.49 49 SER B CA 1
ATOM 1545 C C . SER B 1 50 ? -4.801 -16.789 20.691 1.00 32.52 49 SER B C 1
ATOM 1546 O O . SER B 1 50 ? -5.399 -15.956 21.367 1.00 34.15 49 SER B O 1
ATOM 1549 N N . VAL B 1 51 ? -3.596 -16.542 20.177 1.00 31.78 50 VAL B N 1
ATOM 1550 C CA . VAL B 1 51 ? -2.946 -15.236 20.389 1.00 30.71 50 VAL B CA 1
ATOM 1551 C C . VAL B 1 51 ? -3.581 -14.231 19.433 1.00 29.61 50 VAL B C 1
ATOM 1552 O O . VAL B 1 51 ? -3.035 -13.927 18.374 1.00 28.90 50 VAL B O 1
ATOM 1556 N N . LEU B 1 52 ? -4.740 -13.712 19.836 1.00 29.76 51 LEU B N 1
ATOM 1557 C CA . LEU B 1 52 ? -5.566 -12.857 18.976 1.00 30.11 51 LEU B CA 1
ATOM 1558 C C . LEU B 1 52 ? -6.071 -11.579 19.618 1.00 29.54 51 LEU B C 1
ATOM 1559 O O . LEU B 1 52 ? -6.164 -11.477 20.840 1.00 29.84 51 LEU B O 1
ATOM 1564 N N . GLU B 1 53 ? -6.442 -10.631 18.761 1.00 29.32 52 GLU B N 1
ATOM 1565 C CA . GLU B 1 53 ? -7.052 -9.376 19.186 1.00 29.78 52 GLU B CA 1
ATOM 1566 C C . GLU B 1 53 ? -7.940 -8.843 18.067 1.00 30.19 52 GLU B C 1
ATOM 1567 O O . GLU B 1 53 ? -7.527 -8.790 16.908 1.00 29.42 52 GLU B O 1
ATOM 1581 N N . ILE B 1 55 ? -9.643 -5.701 16.427 1.00 31.68 54 ILE B N 1
ATOM 1582 C CA . ILE B 1 55 ? -9.463 -4.251 16.369 1.00 30.67 54 ILE B CA 1
ATOM 1583 C C . ILE B 1 55 ? -10.677 -3.645 15.659 1.00 31.81 54 ILE B C 1
ATOM 1584 O O . ILE B 1 55 ? -11.013 -4.037 14.537 1.00 32.04 54 ILE B O 1
ATOM 1589 N N . GLY B 1 56 ? -11.350 -2.710 16.326 1.00 31.43 55 GLY B N 1
ATOM 1590 C CA . GLY B 1 56 ? -12.533 -2.070 15.761 1.00 30.66 55 GLY B CA 1
ATOM 1591 C C . GLY B 1 56 ? -13.691 -3.028 15.519 1.00 30.58 55 GLY B C 1
ATOM 1592 O O . GLY B 1 56 ? -13.985 -3.888 16.353 1.00 30.15 55 GLY B O 1
ATOM 1593 N N . ASP B 1 57 ? -14.345 -2.874 14.371 1.00 29.84 56 ASP B N 1
ATOM 1594 C CA . ASP B 1 57 ? -15.487 -3.710 13.999 1.00 30.29 56 ASP B CA 1
ATOM 1595 C C . ASP B 1 57 ? -15.243 -4.720 12.884 1.00 29.40 56 ASP B C 1
ATOM 1596 O O . ASP B 1 57 ? -16.078 -5.583 12.691 1.00 29.61 56 ASP B O 1
ATOM 1601 N N . ASP B 1 58 ? -14.126 -4.636 12.159 1.00 28.39 57 ASP B N 1
ATOM 1602 C CA . ASP B 1 58 ? -13.920 -5.535 11.023 1.00 28.81 57 ASP B CA 1
ATOM 1603 C C . ASP B 1 58 ? -12.544 -6.164 10.898 1.00 27.61 57 ASP B C 1
ATOM 1604 O O . ASP B 1 58 ? -12.210 -6.696 9.833 1.00 26.77 57 ASP B O 1
ATOM 1609 N N . THR B 1 59 ? -11.765 -6.143 11.976 1.00 26.03 58 THR B N 1
ATOM 1610 C CA . THR B 1 59 ? -10.418 -6.662 11.922 1.00 24.60 58 THR B CA 1
ATOM 1611 C C . THR B 1 59 ? -10.019 -7.529 13.117 1.00 25.04 58 THR B C 1
ATOM 1612 O O . THR B 1 59 ? -10.369 -7.239 14.265 1.00 22.29 58 THR B O 1
ATOM 1616 N N . ILE B 1 60 ? -9.296 -8.610 12.811 1.00 25.32 59 ILE B N 1
ATOM 1617 C CA . ILE B 1 60 ? -8.679 -9.471 13.815 1.00 25.16 59 ILE B CA 1
ATOM 1618 C C . ILE B 1 60 ? -7.204 -9.570 13.439 1.00 26.08 59 ILE B C 1
ATOM 1619 O O . ILE B 1 60 ? -6.870 -9.746 12.261 1.00 25.40 59 ILE B O 1
ATOM 1624 N N . ILE B 1 61 ? -6.334 -9.380 14.427 1.00 27.49 60 ILE B N 1
ATOM 1625 C CA . ILE B 1 61 ? -4.888 -9.541 14.241 1.00 28.25 60 ILE B CA 1
ATOM 1626 C C . ILE B 1 61 ? -4.507 -10.786 15.018 1.00 28.50 60 ILE B C 1
ATOM 1627 O O . ILE B 1 61 ? -5.057 -11.054 16.089 1.00 27.92 60 ILE B O 1
ATOM 1632 N N . CYS B 1 62 ? -3.534 -11.514 14.485 1.00 29.65 61 CYS B N 1
ATOM 1633 C CA . CYS B 1 62 ? -3.170 -12.821 14.994 1.00 30.41 61 CYS B CA 1
ATOM 1634 C C . CYS B 1 62 ? -1.657 -13.092 15.035 1.00 30.96 61 CYS B C 1
ATOM 1635 O O . CYS B 1 62 ? -0.946 -12.825 14.065 1.00 30.69 61 CYS B O 1
ATOM 1638 N N . ALA B 1 63 ? -1.175 -13.633 16.154 1.00 30.49 62 ALA B N 1
ATOM 1639 C CA . ALA B 1 63 ? 0.243 -13.969 16.290 1.00 31.48 62 ALA B CA 1
ATOM 1640 C C . ALA B 1 63 ? 0.505 -15.267 15.566 1.00 31.31 62 ALA B C 1
ATOM 1641 O O . ALA B 1 63 ? -0.182 -16.262 15.804 1.00 32.74 62 ALA B O 1
ATOM 1643 N N . ARG B 1 64 ? 1.487 -15.264 14.674 1.00 31.31 63 ARG B N 1
ATOM 1644 C CA . ARG B 1 64 ? 1.831 -16.479 13.955 1.00 31.68 63 ARG B CA 1
ATOM 1645 C C . ARG B 1 64 ? 3.252 -16.918 14.275 1.00 31.07 63 ARG B C 1
ATOM 1646 O O . ARG B 1 64 ? 4.224 -16.321 13.813 1.00 31.04 63 ARG B O 1
ATOM 1654 N N . PHE B 1 65 ? 3.352 -17.962 15.093 1.00 31.39 64 PHE B N 1
ATOM 1655 C CA . PHE B 1 65 ? 4.640 -18.537 15.486 1.00 30.64 64 PHE B CA 1
ATOM 1656 C C . PHE B 1 65 ? 4.752 -20.016 15.079 1.00 30.68 64 PHE B C 1
ATOM 1657 O O . PHE B 1 65 ? 5.850 -20.495 14.813 1.00 30.21 64 PHE B O 1
ATOM 1665 N N . GLY B 1 66 ? 3.629 -20.735 15.024 1.00 30.22 65 GLY B N 1
ATOM 1666 C CA . GLY B 1 66 ? 3.615 -22.132 14.570 1.00 29.98 65 GLY B CA 1
ATOM 1667 C C . GLY B 1 66 ? 2.775 -22.139 13.316 1.00 29.90 65 GLY B C 1
ATOM 1668 O O . GLY B 1 66 ? 3.094 -21.435 12.359 1.00 30.33 65 GLY B O 1
ATOM 1669 N N . ALA B 1 67 ? 1.723 -22.955 13.305 1.00 29.70 66 ALA B N 1
ATOM 1670 C CA . ALA B 1 67 ? 0.721 -22.899 12.234 1.00 28.97 66 ALA B CA 1
ATOM 1671 C C . ALA B 1 67 ? 1.260 -22.938 10.807 1.00 28.22 66 ALA B C 1
ATOM 1672 O O . ALA B 1 67 ? 0.800 -22.180 9.957 1.00 28.79 66 ALA B O 1
ATOM 1674 N N . ASP B 1 68 ? 2.212 -23.822 10.533 1.00 28.11 67 ASP B N 1
ATOM 1675 C CA . ASP B 1 68 ? 2.813 -23.889 9.197 1.00 26.94 67 ASP B CA 1
ATOM 1676 C C . ASP B 1 68 ? 1.797 -24.148 8.085 1.00 25.24 67 ASP B C 1
ATOM 1677 O O . ASP B 1 68 ? 1.738 -23.394 7.109 1.00 23.90 67 ASP B O 1
ATOM 1682 N N . LYS B 1 69 ? 0.984 -25.190 8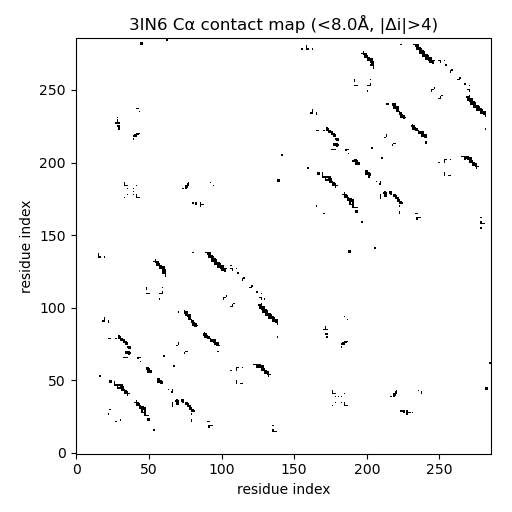.239 1.00 25.41 68 LYS B N 1
ATOM 1683 C CA . LYS B 1 69 ? -0.019 -25.512 7.220 1.00 25.33 68 LYS B CA 1
ATOM 1684 C C . LYS B 1 69 ? -1.103 -24.440 7.156 1.00 24.42 68 LYS B C 1
ATOM 1685 O O . LYS B 1 69 ? -1.525 -24.046 6.077 1.00 26.01 68 LYS B O 1
ATOM 1691 N N . THR B 1 70 ? -1.554 -23.986 8.322 1.00 25.05 69 THR B N 1
ATOM 1692 C CA . THR B 1 70 ? -2.564 -22.943 8.420 1.00 24.16 69 THR B CA 1
ATOM 1693 C C . THR B 1 70 ? -2.120 -21.688 7.685 1.00 24.57 69 THR B C 1
ATOM 1694 O O . THR B 1 70 ? -2.901 -21.086 6.953 1.00 24.60 69 THR B O 1
ATOM 1698 N N . TYR B 1 71 ? -0.862 -21.299 7.886 1.00 24.37 70 TYR B N 1
ATOM 1699 C CA . TYR B 1 71 ? -0.302 -20.123 7.217 1.00 24.98 70 TYR B CA 1
ATOM 1700 C C . TYR B 1 71 ? -0.219 -20.347 5.711 1.00 24.80 70 TYR B C 1
ATOM 1701 O O . TYR B 1 71 ? -0.5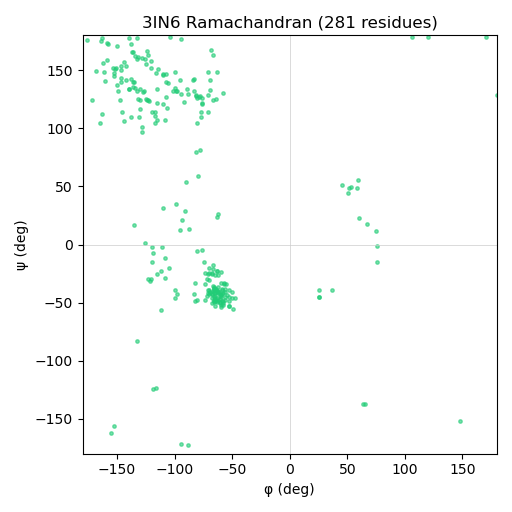96 -19.481 4.924 1.00 24.29 70 TYR B O 1
ATOM 1710 N N . ALA B 1 72 ? 0.264 -21.521 5.317 1.00 25.05 71 ALA B N 1
ATOM 1711 C CA . ALA B 1 72 ? 0.389 -21.849 3.902 1.00 24.88 71 ALA B CA 1
ATOM 1712 C C . ALA B 1 72 ? -0.987 -21.802 3.219 1.00 25.28 71 ALA B C 1
ATOM 1713 O O . ALA B 1 72 ? -1.126 -21.250 2.134 1.00 26.20 71 ALA B O 1
ATOM 1715 N N . ASN B 1 73 ? -2.005 -22.358 3.874 1.00 26.58 72 ASN B N 1
ATOM 1716 C CA . ASN B 1 73 ? -3.378 -22.340 3.347 1.00 24.97 72 ASN B CA 1
ATOM 1717 C C . ASN B 1 73 ? -3.869 -20.910 3.113 1.00 25.55 72 ASN B C 1
ATOM 1718 O O . ASN B 1 73 ? -4.360 -20.579 2.029 1.00 25.47 72 ASN B O 1
ATOM 1723 N N . LEU B 1 74 ? -3.693 -20.055 4.118 1.00 24.71 73 LEU B N 1
ATOM 1724 C CA . LEU B 1 74 ? -4.110 -18.661 4.021 1.00 23.48 73 LEU B CA 1
ATOM 1725 C C . LEU B 1 74 ? -3.438 -17.926 2.860 1.00 24.88 73 LEU B C 1
ATOM 1726 O O . LEU B 1 74 ? -4.081 -17.129 2.187 1.00 25.07 73 LEU B O 1
ATOM 1731 N N . LYS B 1 75 ? -2.162 -18.204 2.608 1.00 26.19 74 LYS B N 1
ATOM 1732 C CA . LYS B 1 75 ? -1.458 -17.580 1.488 1.00 25.54 74 LYS B CA 1
ATOM 1733 C C . LYS B 1 75 ? -1.966 -18.104 0.141 1.00 24.91 74 LYS B C 1
ATOM 1734 O O . LYS B 1 75 ? -1.917 -17.378 -0.838 1.00 26.09 74 LYS B O 1
ATOM 1740 N N . GLU B 1 76 ? -2.431 -19.352 0.081 1.00 24.30 75 GLU B N 1
ATOM 1741 C CA . GLU B 1 76 ? -2.964 -19.913 -1.166 1.00 25.00 75 GLU B CA 1
ATOM 1742 C C . GLU B 1 76 ? -4.425 -19.510 -1.423 1.00 24.27 75 GLU B C 1
ATOM 1743 O O . GLU B 1 76 ? -4.764 -19.114 -2.533 1.00 22.39 75 GLU B O 1
ATOM 1749 N N . THR B 1 77 ? -5.294 -19.664 -0.418 1.00 24.16 76 THR B N 1
ATOM 1750 C CA . THR B 1 77 ? -6.738 -19.396 -0.593 1.00 24.18 76 THR B CA 1
ATOM 1751 C C . THR B 1 77 ? -7.304 -18.194 0.164 1.00 25.83 76 THR B C 1
ATOM 1752 O O . THR B 1 77 ? -8.379 -17.698 -0.179 1.00 26.22 76 THR B O 1
ATOM 1756 N N . GLY B 1 78 ? -6.642 -17.781 1.237 1.00 27.28 77 GLY B N 1
ATOM 1757 C CA . GLY B 1 78 ? -7.038 -16.572 1.958 1.00 26.93 77 GLY B CA 1
ATOM 1758 C C . GLY B 1 78 ? -8.248 -16.628 2.858 1.00 27.35 77 GLY B C 1
ATOM 1759 O O . GLY B 1 78 ? -8.415 -15.738 3.687 1.00 27.83 77 GLY B O 1
ATOM 1760 N N . LYS B 1 79 ? -9.077 -17.663 2.738 1.00 26.78 78 LYS B N 1
ATOM 1761 C CA . LYS B 1 79 ? -10.302 -17.745 3.539 1.00 26.44 78 LYS B CA 1
ATOM 1762 C C . LYS B 1 79 ? -10.169 -18.642 4.756 1.00 25.95 78 LYS B C 1
ATOM 1763 O O . LYS B 1 79 ? -9.441 -19.625 4.736 1.00 25.60 78 LYS B O 1
ATOM 1769 N N . GLY B 1 80 ? -10.893 -18.296 5.815 1.00 26.98 79 GLY B N 1
ATOM 1770 C CA . GLY B 1 80 ? -10.879 -19.078 7.050 1.00 26.45 79 GLY B CA 1
ATOM 1771 C C . GLY B 1 80 ? -12.041 -18.761 7.970 1.00 25.24 79 GLY B C 1
ATOM 1772 O O . GLY B 1 80 ? -12.892 -17.935 7.648 1.00 26.43 79 GLY B O 1
ATOM 1773 N N . VAL B 1 81 ? -12.113 -19.463 9.094 1.00 24.15 80 VAL B N 1
ATOM 1774 C CA . VAL B 1 81 ? -13.132 -19.185 10.101 1.00 23.03 80 VAL B CA 1
ATOM 1775 C C . VAL B 1 81 ? -12.601 -19.514 11.479 1.00 23.12 80 VAL B C 1
ATOM 1776 O O . VAL B 1 81 ? -12.030 -20.596 11.693 1.00 22.03 80 VAL B O 1
ATOM 1780 N N . PHE B 1 82 ? -12.790 -18.569 12.404 1.00 23.37 81 PHE B N 1
ATOM 1781 C CA . PHE B 1 82 ? -12.401 -18.739 13.797 1.00 23.70 81 PHE B CA 1
ATOM 1782 C C . PHE B 1 82 ? -13.597 -19.236 14.587 1.00 25.18 81 PHE B C 1
ATOM 1783 O O . PHE B 1 82 ? -14.732 -18.783 14.345 1.00 26.50 81 PHE B O 1
ATOM 1799 N N . VAL B 1 84 ? -14.689 -19.961 18.803 1.00 23.73 83 VAL B N 1
ATOM 1800 C CA . VAL B 1 84 ? -14.398 -19.980 20.234 1.00 24.14 83 VAL B CA 1
ATOM 1801 C C . VAL B 1 84 ? -15.506 -20.867 20.784 1.00 25.54 83 VAL B C 1
ATOM 1802 O O . VAL B 1 84 ? -16.681 -20.504 20.698 1.00 25.68 83 VAL B O 1
ATOM 1806 N N . LEU B 1 85 ? -15.151 -22.054 21.276 1.00 24.77 84 LEU B N 1
ATOM 1807 C CA . LEU B 1 85 ? -16.150 -22.991 21.777 1.00 24.90 84 LEU B CA 1
ATOM 1808 C C . LEU B 1 85 ? -15.951 -23.190 23.251 1.00 25.57 84 LEU B C 1
ATOM 1809 O O . LEU B 1 85 ? -14.879 -23.601 23.680 1.00 28.54 84 LEU B O 1
ATOM 1814 N N . LEU B 1 86 ? -16.989 -22.901 24.022 1.00 24.56 85 LEU B N 1
ATOM 1815 C CA . LEU B 1 86 ? -16.939 -23.046 25.474 1.00 24.61 85 LEU B CA 1
ATOM 1816 C C . LEU B 1 86 ? -17.935 -24.130 25.850 1.00 25.29 85 LEU B C 1
ATOM 1817 O O . LEU B 1 86 ? -19.065 -24.113 25.373 1.00 25.49 85 LEU B O 1
ATOM 1822 N N . THR B 1 87 ? -17.537 -25.063 26.707 1.00 27.97 86 THR B N 1
ATOM 1823 C CA . THR B 1 87 ? -18.440 -26.140 27.093 1.00 29.52 86 THR B CA 1
ATOM 1824 C C . THR B 1 87 ? -18.172 -26.728 28.466 1.00 31.53 86 THR B C 1
ATOM 1825 O O . THR B 1 87 ? -17.029 -26.798 28.909 1.00 30.57 86 THR B O 1
ATOM 1829 N N . ASP B 1 88 ? -19.252 -27.168 29.113 1.00 36.33 87 ASP B N 1
ATOM 1830 C CA . ASP B 1 88 ? -19.195 -27.851 30.406 1.00 39.68 87 ASP B CA 1
ATOM 1831 C C . ASP B 1 88 ? -18.836 -29.316 30.248 1.00 41.79 87 ASP B C 1
ATOM 1832 O O . ASP B 1 88 ? -18.667 -29.999 31.247 1.00 43.30 87 ASP B O 1
ATOM 1837 N N . ASN B 1 89 ? -18.745 -29.807 29.009 1.00 43.50 88 ASN B N 1
ATOM 1838 C CA . ASN B 1 89 ? -18.493 -31.225 28.753 1.00 45.52 88 ASN B CA 1
ATOM 1839 C C . ASN B 1 89 ? -19.605 -32.081 29.358 1.00 45.99 88 ASN B C 1
ATOM 1840 O O . ASN B 1 89 ? -19.414 -33.265 29.642 1.00 46.52 88 ASN B O 1
ATOM 1845 N N . ASP B 1 90 ? -20.768 -31.464 29.553 1.00 46.60 89 ASP B N 1
ATOM 1846 C CA . ASP B 1 90 ? -21.923 -32.122 30.145 1.00 46.39 89 ASP B CA 1
ATO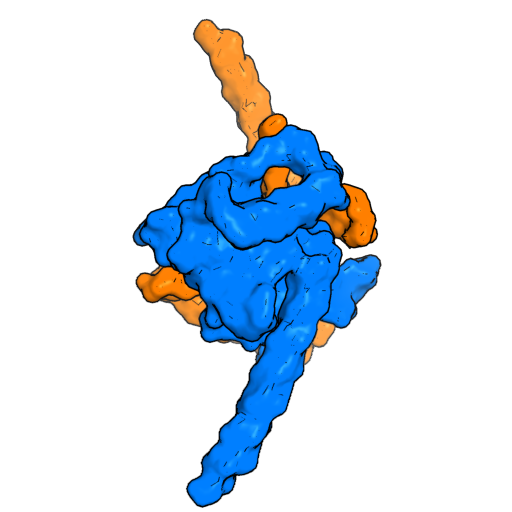M 1847 C C . ASP B 1 90 ? -23.132 -31.794 29.278 1.00 45.80 89 ASP B C 1
ATOM 1848 O O . ASP B 1 90 ? -23.500 -32.576 28.407 1.00 46.49 89 ASP B O 1
ATOM 1853 N N . LYS B 1 91 ? -23.731 -30.631 29.492 1.00 45.00 90 LYS B N 1
ATOM 1854 C CA . LYS B 1 91 ? -24.886 -30.221 28.704 1.00 44.35 90 LYS B CA 1
ATOM 1855 C C . LYS B 1 91 ? -24.665 -28.881 27.992 1.00 43.83 90 LYS B C 1
ATOM 1856 O O . LYS B 1 91 ? -25.204 -28.658 26.905 1.00 45.30 90 LYS B O 1
ATOM 1860 N N . SER B 1 92 ? -23.845 -28.014 28.584 1.00 42.36 91 SER B N 1
ATOM 1861 C CA . SER B 1 92 ? -23.671 -26.641 28.104 1.00 41.56 91 SER B CA 1
ATOM 1862 C C . SER B 1 92 ? -22.687 -26.409 26.968 1.00 38.76 91 SER B C 1
ATOM 1863 O O . SER B 1 92 ? -21.626 -27.016 26.921 1.00 38.03 91 SER B O 1
ATOM 1866 N N . LYS B 1 93 ? -23.062 -25.495 26.072 1.00 37.45 92 LYS B N 1
ATOM 1867 C CA . LYS B 1 93 ? -22.224 -25.052 24.968 1.00 35.87 92 LYS B CA 1
ATOM 1868 C C . LYS B 1 93 ? -22.503 -23.575 24.691 1.00 34.60 92 LYS B C 1
ATOM 1869 O O . LYS B 1 93 ? -23.640 -23.120 24.813 1.00 34.01 92 LYS B O 1
ATOM 1872 N N . ASP B 1 94 ? -21.462 -22.828 24.336 1.00 33.21 93 ASP B N 1
ATOM 1873 C CA . ASP B 1 94 ? -21.609 -21.425 23.926 1.00 31.45 93 ASP B CA 1
ATOM 1874 C C . ASP B 1 94 ? -20.381 -21.073 23.084 1.00 28.82 93 ASP B C 1
ATOM 1875 O O . ASP B 1 94 ? -19.460 -21.881 22.976 1.00 28.97 93 ASP B O 1
ATOM 1880 N N . GLY B 1 95 ? -20.372 -19.894 22.471 1.00 26.16 94 GLY B N 1
ATOM 1881 C CA . GLY B 1 95 ? -19.220 -19.450 21.696 1.00 24.91 94 GLY B CA 1
ATOM 1882 C C . GLY B 1 95 ? -19.593 -18.573 20.525 1.00 24.72 94 GLY B C 1
ATOM 1883 O O . GLY B 1 95 ? -20.619 -17.893 20.556 1.00 26.71 94 GLY B O 1
ATOM 1884 N N . ILE B 1 96 ? -18.773 -18.598 19.476 1.00 23.00 95 ILE B N 1
ATOM 1885 C CA . ILE B 1 96 ? -19.023 -17.757 18.317 1.00 23.34 95 ILE B CA 1
ATOM 1886 C C . ILE B 1 96 ? -18.237 -18.253 17.114 1.00 22.94 95 ILE B C 1
ATOM 1887 O O . ILE B 1 96 ? -17.239 -18.938 17.273 1.00 23.22 95 ILE B O 1
ATOM 1892 N N . ARG B 1 97 ? -18.699 -17.925 15.913 1.00 23.89 96 ARG B N 1
ATOM 1893 C CA . ARG B 1 97 ? -17.942 -18.237 14.699 1.00 24.49 96 ARG B CA 1
ATOM 1894 C C . ARG B 1 97 ? -17.712 -16.911 13.969 1.00 25.12 96 ARG B C 1
ATOM 1895 O O . ARG B 1 97 ? -18.658 -16.152 13.766 1.00 25.52 96 ARG B O 1
ATOM 1903 N N . VAL B 1 98 ? -16.447 -16.598 13.685 1.00 23.14 97 VAL B N 1
ATOM 1904 C CA . VAL B 1 98 ? -16.087 -15.405 12.929 1.00 23.02 97 VAL B CA 1
ATOM 1905 C C . VAL B 1 98 ? -15.399 -15.848 11.629 1.00 23.38 97 VAL B C 1
ATOM 1906 O O . VAL B 1 98 ? -14.260 -16.352 11.639 1.00 22.80 97 VAL B O 1
ATOM 1910 N N . TYR B 1 99 ? -16.093 -15.631 10.520 1.00 23.61 98 TYR B N 1
ATOM 1911 C CA . TYR B 1 99 ? -15.622 -15.986 9.177 1.00 24.01 98 TYR B CA 1
ATOM 1912 C C . TYR B 1 99 ? -14.726 -14.872 8.699 1.00 24.95 98 TYR B C 1
ATOM 1913 O O . TYR B 1 99 ? -15.101 -13.705 8.780 1.00 26.17 98 TYR B O 1
ATOM 1922 N N . VAL B 1 100 ? -13.552 -15.236 8.182 1.00 25.33 99 VAL B N 1
ATOM 1923 C CA . VAL B 1 100 ? -12.526 -14.258 7.852 1.00 24.09 99 VAL B CA 1
ATOM 1924 C C . VAL B 1 100 ? -11.779 -14.443 6.529 1.00 24.91 99 VAL B C 1
ATOM 1925 O O . VAL B 1 100 ? -11.856 -15.490 5.886 1.00 25.47 99 VAL B O 1
ATOM 1929 N N . GLU B 1 101 ? -11.082 -13.382 6.123 1.00 24.85 100 GLU B N 1
ATOM 1930 C CA . GLU B 1 101 ? -10.189 -13.398 4.969 1.00 26.04 100 GLU B CA 1
ATOM 1931 C C . GLU B 1 101 ? -8.899 -12.678 5.345 1.00 26.55 100 GLU B C 1
ATOM 1932 O O . GLU B 1 101 ? -8.933 -11.617 5.968 1.00 27.95 100 GLU B O 1
ATOM 1938 N N . LEU B 1 102 ? -7.761 -13.258 4.977 1.00 25.71 101 LEU B N 1
ATOM 1939 C CA . LEU B 1 102 ? -6.473 -12.657 5.289 1.00 25.20 101 LEU B CA 1
ATOM 1940 C C . LEU B 1 102 ? -6.331 -11.319 4.562 1.00 24.95 101 LEU B C 1
ATOM 1941 O O . LEU B 1 102 ? -6.481 -11.272 3.354 1.00 24.89 101 LEU B O 1
ATOM 1946 N N . SER B 1 103 ? -6.042 -10.248 5.303 1.00 25.96 102 SER B N 1
ATOM 1947 C CA . SER B 1 103 ? -5.859 -8.903 4.733 1.00 27.12 102 SER B CA 1
ATOM 1948 C C . SER B 1 103 ? -4.381 -8.570 4.584 1.00 27.54 102 SER B C 1
ATOM 1949 O O . SER B 1 103 ? -3.946 -8.036 3.560 1.00 27.99 102 SER B O 1
ATOM 1952 N N . ALA B 1 104 ? -3.620 -8.854 5.636 1.00 27.74 103 ALA B N 1
ATOM 1953 C CA . ALA B 1 104 ? -2.198 -8.539 5.652 1.00 27.35 103 ALA B CA 1
ATOM 1954 C C . ALA B 1 104 ? -1.390 -9.624 6.340 1.00 27.12 103 ALA B C 1
ATOM 1955 O O . ALA B 1 104 ? -1.897 -10.362 7.192 1.00 25.85 103 ALA B O 1
ATOM 1957 N N . ASP B 1 105 ? -0.128 -9.700 5.924 1.00 27.87 104 ASP B N 1
ATOM 1958 C CA . ASP B 1 105 ? 0.869 -10.621 6.436 1.00 27.74 104 ASP B CA 1
ATOM 1959 C C . ASP B 1 105 ? 2.058 -9.719 6.786 1.00 28.32 104 ASP B C 1
ATOM 1960 O O . ASP B 1 105 ? 2.866 -9.382 5.923 1.00 27.64 104 ASP B O 1
ATOM 1965 N N . LEU B 1 106 ? 2.156 -9.335 8.056 1.00 29.01 105 LEU B N 1
ATOM 1966 C CA . LEU B 1 106 ? 3.169 -8.380 8.505 1.00 29.65 105 LEU B CA 1
ATOM 1967 C C . LEU B 1 106 ? 4.321 -8.956 9.342 1.00 30.38 105 LEU B C 1
ATOM 1968 O O . LEU B 1 106 ? 4.108 -9.815 10.194 1.00 29.19 105 LEU B O 1
ATOM 1973 N N . GLN B 1 107 ? 5.536 -8.456 9.081 1.00 33.25 106 GLN B N 1
ATOM 1974 C CA . GLN B 1 107 ? 6.757 -8.816 9.832 1.00 35.22 106 GLN B CA 1
ATOM 1975 C C . GLN B 1 107 ? 7.190 -7.692 10.790 1.00 36.31 106 GLN B C 1
ATOM 1976 O O . GLN B 1 107 ? 7.975 -7.933 11.708 1.00 36.11 106 GLN B O 1
ATOM 1982 N N . GLU B 1 108 ? 6.724 -6.466 10.550 1.00 37.01 107 GLU B N 1
ATOM 1983 C CA . GLU B 1 108 ? 6.992 -5.347 11.464 1.00 37.84 107 GLU B CA 1
ATOM 1984 C C . GLU B 1 108 ? 5.852 -4.333 11.439 1.00 37.40 107 GLU B C 1
ATOM 1985 O O . GLU B 1 108 ? 4.951 -4.413 10.602 1.00 37.50 107 GLU B O 1
ATOM 1991 N N . GLY B 1 109 ? 5.907 -3.389 12.372 1.00 36.76 108 GLY B N 1
ATOM 1992 C CA . GLY B 1 109 ? 4.892 -2.358 12.507 1.00 36.48 108 GLY B CA 1
ATOM 1993 C C . GLY B 1 109 ? 4.245 -2.432 13.875 1.00 36.86 108 GLY B C 1
ATOM 1994 O O . GLY B 1 109 ? 4.574 -3.311 14.673 1.00 36.01 108 GLY B O 1
ATOM 1995 N N . GLU B 1 110 ? 3.308 -1.522 14.136 1.00 37.59 109 GLU B N 1
ATOM 1996 C CA . GLU B 1 110 ? 2.636 -1.449 15.433 1.00 38.54 109 GLU B CA 1
ATOM 1997 C C . GLU B 1 110 ? 1.693 -2.622 15.616 1.00 39.09 109 GLU B C 1
ATOM 1998 O O . GLU B 1 110 ? 1.394 -3.016 16.746 1.00 40.00 109 GLU B O 1
ATOM 2001 N N . TYR B 1 111 ? 1.221 -3.173 14.499 1.00 38.47 110 TYR B N 1
ATOM 2002 C CA . TYR B 1 111 ? 0.373 -4.350 14.530 1.00 37.34 110 TYR B CA 1
ATOM 2003 C C . TYR B 1 111 ? 1.281 -5.522 14.867 1.00 35.52 110 TYR B C 1
ATOM 2004 O O . TYR B 1 111 ? 0.975 -6.317 15.761 1.00 34.77 110 TYR B O 1
ATOM 2013 N N . PHE B 1 112 ? 2.413 -5.609 14.173 1.00 34.31 111 PHE B N 1
ATOM 2014 C CA . PHE B 1 112 ? 3.376 -6.671 14.461 1.00 34.09 111 PHE B CA 1
ATOM 2015 C C . PHE B 1 112 ? 3.863 -6.554 15.895 1.00 33.76 111 PHE B C 1
ATOM 2016 O O . PHE B 1 112 ? 3.960 -7.556 16.602 1.00 33.80 111 PHE B O 1
ATOM 2024 N N . ASP B 1 113 ? 4.141 -5.327 16.326 1.00 33.74 112 ASP B N 1
ATOM 2025 C CA . ASP B 1 113 ? 4.649 -5.097 17.667 1.00 33.76 112 ASP B CA 1
ATOM 2026 C C . ASP B 1 113 ? 3.603 -5.250 18.771 1.00 34.01 112 ASP B C 1
ATOM 2027 O O . ASP B 1 113 ? 3.943 -5.686 19.876 1.00 32.96 112 ASP B O 1
ATOM 2032 N N . ARG B 1 114 ? 2.348 -4.884 18.500 1.00 34.94 113 ARG B N 1
ATOM 2033 C CA . ARG B 1 114 ? 1.301 -5.029 19.519 1.00 35.92 113 ARG B CA 1
ATOM 2034 C C . ARG B 1 114 ? 0.939 -6.484 19.757 1.00 36.29 113 ARG B C 1
ATOM 2035 O O . ARG B 1 114 ? 0.679 -6.873 20.898 1.00 37.10 113 ARG B O 1
ATOM 2043 N N . ILE B 1 115 ? 0.892 -7.284 18.694 1.00 36.41 114 ILE B N 1
ATOM 2044 C CA . ILE B 1 115 ? 0.569 -8.699 18.860 1.00 36.26 114 ILE B CA 1
ATOM 2045 C C . ILE B 1 115 ? 1.776 -9.383 19.515 1.00 35.86 114 ILE B C 1
ATOM 2046 O O . ILE B 1 115 ? 1.618 -10.355 20.257 1.00 35.53 114 ILE B O 1
ATOM 2051 N N . LYS B 1 116 ? 2.971 -8.847 19.250 1.00 36.01 115 LYS B N 1
ATOM 2052 C CA . LYS B 1 116 ? 4.213 -9.345 19.848 1.00 35.67 115 LYS B CA 1
ATOM 2053 C C . LYS B 1 116 ? 4.188 -9.101 21.354 1.00 36.05 115 LYS B C 1
ATOM 2054 O O . LYS B 1 116 ? 4.620 -9.950 22.128 1.00 36.09 115 LYS B O 1
ATOM 2056 N N . LYS B 1 117 ? 3.681 -7.937 21.759 1.00 37.04 116 LYS B N 1
ATOM 2057 C CA . LYS B 1 117 ? 3.538 -7.606 23.178 1.00 37.59 116 LYS B CA 1
ATOM 2058 C C . LYS B 1 117 ? 2.564 -8.574 23.855 1.00 37.87 116 LYS B C 1
ATOM 2059 O O . LYS B 1 117 ? 2.794 -9.009 24.983 1.00 38.05 116 LYS B O 1
ATOM 2062 N N . ARG B 1 118 ? 1.477 -8.897 23.158 1.00 38.62 117 ARG B N 1
ATOM 2063 C CA . ARG B 1 118 ? 0.478 -9.847 23.659 1.00 39.05 117 ARG B CA 1
ATOM 2064 C C . ARG B 1 118 ? 1.073 -11.257 23.777 1.00 39.38 117 ARG B C 1
ATOM 2065 O O . ARG B 1 118 ? 0.814 -11.963 24.755 1.00 39.12 117 ARG B O 1
ATOM 2073 N N . LEU B 1 119 ? 1.861 -11.659 22.779 1.00 39.48 118 LEU B N 1
ATOM 2074 C CA . LEU B 1 119 ? 2.506 -12.974 22.779 1.00 40.15 118 LEU B CA 1
ATOM 2075 C C . LEU B 1 119 ? 3.471 -13.125 23.951 1.00 41.06 118 LEU B C 1
ATOM 2076 O O . LEU B 1 119 ? 3.582 -14.210 24.527 1.00 40.03 118 LEU B O 1
ATOM 2081 N N . ASP B 1 120 ? 4.154 -12.030 24.300 1.00 42.52 119 ASP B N 1
ATOM 2082 C CA . ASP B 1 120 ? 5.121 -12.012 25.404 1.00 43.63 119 ASP B CA 1
ATOM 2083 C C . ASP B 1 120 ? 4.494 -12.302 26.764 1.00 44.19 119 ASP B C 1
ATOM 2084 O O . ASP B 1 120 ? 5.196 -12.715 27.691 1.00 44.69 119 ASP B O 1
ATOM 2089 N N . ASN B 1 121 ? 3.189 -12.070 26.885 1.00 44.53 120 ASN B N 1
ATOM 2090 C CA . ASN B 1 121 ? 2.461 -12.352 28.116 1.00 45.48 120 ASN B CA 1
ATOM 2091 C C . ASN B 1 121 ? 1.725 -13.693 28.036 1.00 46.60 120 ASN B C 1
ATOM 2092 O O . ASN B 1 121 ? 0.635 -13.836 28.591 1.00 47.07 120 ASN B O 1
ATOM 2094 N N . THR B 1 122 ? 2.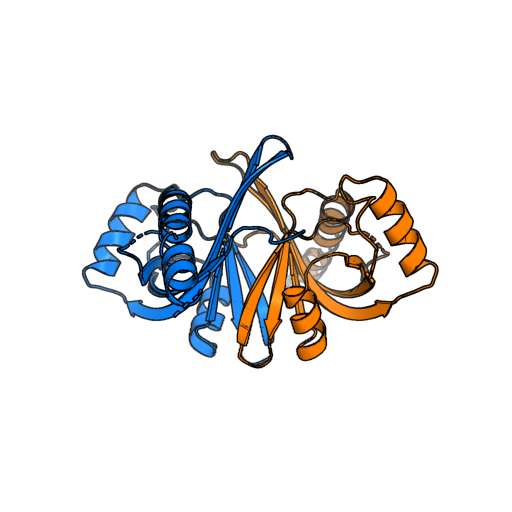326 -14.670 27.349 1.00 47.45 121 THR B N 1
ATOM 2095 C CA . THR B 1 122 ? 1.730 -16.001 27.171 1.00 47.55 121 THR B CA 1
ATOM 2096 C C . THR B 1 122 ? 2.787 -17.090 27.348 1.00 47.76 121 THR B C 1
ATOM 2097 O O . THR B 1 122 ? 3.981 -16.800 27.473 1.00 47.37 121 THR B O 1
ATOM 2101 N N . THR B 1 123 ? 2.339 -18.343 27.357 1.00 47.92 122 THR B N 1
ATOM 2102 C CA . THR B 1 123 ? 3.229 -19.498 27.473 1.00 47.71 122 THR B CA 1
ATOM 2103 C C . THR B 1 123 ? 4.183 -19.572 26.282 1.00 46.54 122 THR B C 1
ATOM 2104 O O . THR B 1 123 ? 5.274 -20.131 26.390 1.00 46.63 122 THR B O 1
ATOM 2108 N N . TYR B 1 124 ? 3.759 -19.004 25.151 1.00 45.31 123 TYR B N 1
ATOM 2109 C CA . TYR B 1 124 ? 4.528 -19.041 23.906 1.00 44.18 123 TYR B CA 1
ATOM 2110 C C . TYR B 1 124 ? 5.421 -17.816 23.706 1.00 43.50 123 TYR B C 1
ATOM 2111 O O . TYR B 1 124 ? 5.832 -17.521 22.581 1.00 42.73 123 TYR B O 1
ATOM 2120 N N . LYS B 1 125 ? 5.727 -17.125 24.806 1.00 43.24 124 LYS B N 1
ATOM 2121 C CA . LYS B 1 125 ? 6.616 -15.962 24.805 1.00 42.86 124 LYS B CA 1
ATOM 2122 C C . LYS B 1 125 ? 7.950 -16.292 24.136 1.00 42.53 124 LYS B C 1
ATOM 2123 O O . LYS B 1 125 ? 8.492 -15.480 23.388 1.00 42.45 124 LYS B O 1
ATOM 2126 N N . ASN B 1 126 ? 8.449 -17.501 24.394 1.00 41.74 125 ASN B N 1
ATOM 2127 C CA . ASN B 1 126 ? 9.725 -17.969 23.851 1.00 41.10 125 ASN B CA 1
ATOM 2128 C C . ASN B 1 126 ? 9.711 -18.388 22.376 1.00 40.32 125 ASN B C 1
ATOM 2129 O O . ASN B 1 126 ? 10.760 -18.725 21.829 1.00 39.67 125 ASN B O 1
ATOM 2134 N N . PHE B 1 127 ? 8.545 -18.394 21.734 1.00 39.29 126 PHE B N 1
ATOM 2135 C CA . PHE B 1 127 ? 8.470 -18.754 20.313 1.00 39.07 126 PHE B CA 1
ATOM 2136 C C . PHE B 1 127 ? 8.575 -17.518 19.432 1.00 38.37 126 PHE B C 1
ATOM 2137 O O . PHE B 1 127 ? 7.761 -16.609 19.567 1.00 38.79 126 PHE B O 1
ATOM 2145 N N . PRO B 1 128 ? 9.564 -17.484 18.515 1.00 37.35 127 PRO B N 1
ATOM 2146 C CA . PRO B 1 128 ? 9.713 -16.317 17.651 1.00 36.28 127 PRO B CA 1
ATOM 2147 C C . PRO B 1 128 ? 8.464 -16.006 16.827 1.00 35.74 127 PRO B C 1
ATOM 2148 O O . PRO B 1 128 ? 7.889 -16.890 16.190 1.00 35.78 127 PRO B O 1
ATOM 2152 N N . LEU B 1 129 ? 8.052 -14.746 16.866 1.00 35.06 128 LEU B N 1
ATOM 2153 C CA . LEU B 1 129 ? 6.905 -14.284 16.120 1.00 33.90 128 LEU B CA 1
ATOM 2154 C C . LEU B 1 129 ? 7.338 -14.131 14.670 1.00 33.16 128 LEU B C 1
ATOM 2155 O O . LEU B 1 129 ? 8.110 -13.235 14.335 1.00 33.14 128 LEU B O 1
ATOM 2160 N N . LYS B 1 130 ? 6.843 -15.017 13.815 1.00 32.36 129 LYS B N 1
ATOM 2161 C CA . LYS B 1 130 ? 7.199 -15.011 12.402 1.00 32.08 129 LYS B CA 1
ATOM 2162 C C . LYS B 1 130 ? 6.360 -14.022 11.602 1.00 31.33 129 LYS B C 1
ATOM 2163 O O . LYS B 1 130 ? 6.875 -13.328 10.727 1.00 30.34 129 LYS B O 1
ATOM 2169 N N . ASN B 1 131 ? 5.060 -13.988 11.879 1.00 31.02 130 ASN B N 1
ATOM 2170 C CA . ASN B 1 131 ? 4.163 -13.079 11.189 1.00 30.86 130 ASN B CA 1
ATOM 2171 C C . ASN B 1 131 ? 3.082 -12.551 12.105 1.00 30.68 130 ASN B C 1
ATOM 2172 O O . ASN B 1 131 ? 2.746 -13.161 13.129 1.00 30.44 130 ASN B O 1
ATOM 2177 N N . CYS B 1 132 ? 2.546 -11.403 11.717 1.00 29.80 131 CYS B N 1
ATOM 2178 C CA . CYS B 1 132 ? 1.356 -10.855 12.337 1.00 28.95 131 CYS B CA 1
ATOM 2179 C C . CYS B 1 132 ? 0.330 -10.878 11.215 1.00 27.52 131 CYS B C 1
ATOM 2180 O O . CYS B 1 132 ? 0.428 -10.086 10.276 1.00 28.08 131 CYS B O 1
ATOM 2183 N N . LEU B 1 133 ? -0.633 -11.792 11.298 1.00 26.73 132 LEU B N 1
ATOM 2184 C CA . LEU B 1 133 ? -1.656 -11.924 10.262 1.00 25.86 132 LEU B CA 1
ATOM 2185 C C . LEU B 1 133 ? -2.838 -11.014 10.560 1.00 26.91 132 LEU B C 1
ATOM 2186 O O . LEU B 1 133 ? -3.364 -11.020 11.672 1.00 28.23 132 LEU B O 1
ATOM 2191 N N . VAL B 1 134 ? -3.243 -10.223 9.569 1.00 26.61 133 VAL B N 1
ATOM 2192 C CA . VAL B 1 134 ? -4.378 -9.317 9.712 1.00 25.19 133 VAL B CA 1
ATOM 2193 C C . VAL B 1 134 ? -5.538 -9.881 8.895 1.00 24.42 133 VAL B C 1
ATOM 2194 O O . VAL B 1 134 ? -5.387 -10.176 7.710 1.00 22.94 133 VAL B O 1
ATOM 2198 N N . PHE B 1 135 ? -6.691 -10.031 9.533 1.00 23.94 134 PHE B N 1
ATOM 2199 C CA . PHE B 1 135 ? -7.864 -10.557 8.868 1.00 23.96 134 PHE B CA 1
ATOM 2200 C C . PHE B 1 135 ? -8.973 -9.522 8.799 1.00 23.62 134 PHE B C 1
ATOM 2201 O O . PHE B 1 135 ? -9.114 -8.712 9.704 1.00 22.22 134 PHE B O 1
ATOM 2209 N N . LYS B 1 136 ? -9.756 -9.584 7.722 1.00 24.06 135 LYS B N 1
ATOM 2210 C CA . LYS B 1 136 ? -10.978 -8.809 7.564 1.00 25.34 135 LYS B CA 1
ATOM 2211 C C . LYS B 1 136 ? -12.147 -9.727 7.946 1.00 25.07 135 LYS B C 1
ATOM 2212 O O . LYS B 1 136 ? -12.216 -10.867 7.485 1.00 24.58 135 LYS B O 1
ATOM 2215 N N . ILE B 1 137 ? -13.056 -9.232 8.787 1.00 25.43 136 ILE B N 1
ATOM 2216 C CA . ILE B 1 137 ? -14.210 -10.000 9.236 1.00 24.56 136 ILE B CA 1
ATOM 2217 C C . ILE B 1 137 ? -15.282 -9.968 8.156 1.00 25.53 136 ILE B C 1
ATOM 2218 O O . ILE B 1 137 ? -15.651 -8.908 7.689 1.00 25.68 136 ILE B O 1
ATOM 2223 N N . VAL B 1 138 ? -15.749 -11.141 7.736 1.00 26.29 137 VAL B N 1
ATOM 2224 C CA . VAL B 1 138 ? -16.760 -11.258 6.686 1.00 25.54 137 VAL B CA 1
ATOM 2225 C C . VAL B 1 138 ? -18.156 -11.436 7.270 1.00 25.27 137 VAL B C 1
ATOM 2226 O O . VAL B 1 138 ? -19.100 -10.831 6.802 1.00 26.78 137 VAL B O 1
ATOM 2230 N N . LYS B 1 139 ? -18.284 -12.268 8.293 1.00 26.39 138 LYS B N 1
ATOM 2231 C CA . LYS B 1 139 ? -19.582 -12.554 8.898 1.00 25.71 138 LYS B CA 1
ATOM 2232 C C . LYS B 1 139 ? -19.366 -13.139 10.285 1.00 26.07 138 LYS B C 1
ATOM 2233 O O . LYS B 1 139 ? -18.342 -13.800 10.543 1.00 25.27 138 LYS B O 1
ATOM 2239 N N . ILE B 1 140 ? -20.302 -12.874 11.195 1.00 25.63 139 ILE B N 1
ATOM 2240 C CA . ILE B 1 140 ? -20.236 -13.430 12.545 1.00 24.71 139 ILE B CA 1
ATOM 2241 C C . ILE B 1 140 ? -21.515 -14.223 12.767 1.00 25.75 139 ILE B C 1
ATOM 2242 O O . ILE B 1 140 ? -22.599 -13.690 12.594 1.00 26.31 139 ILE B O 1
ATOM 2247 N N . LEU B 1 141 ? -21.397 -15.501 13.107 1.00 26.33 140 LEU B N 1
ATOM 2248 C CA . LEU B 1 141 ? -22.565 -16.307 13.404 1.00 26.15 140 LEU B CA 1
ATOM 2249 C C . LEU B 1 141 ? -22.492 -16.862 14.825 1.00 26.39 140 LEU B C 1
ATOM 2250 O O . LEU B 1 141 ? -21.419 -16.930 15.422 1.00 27.12 140 LEU B O 1
ATOM 2255 N N . PRO B 1 142 ? -23.652 -17.215 15.388 1.00 27.41 141 PRO B N 1
ATOM 2256 C CA . PRO B 1 142 ? -23.651 -17.920 16.664 1.00 29.47 141 PRO B CA 1
ATOM 2257 C C . PRO B 1 142 ? -23.022 -19.309 16.454 1.00 31.00 141 PRO B C 1
ATOM 2258 O O . PRO B 1 142 ? -22.893 -19.758 15.316 1.00 30.43 141 PRO B O 1
ATOM 2262 N N . VAL B 1 143 ? -22.625 -19.953 17.544 1.00 34.16 142 VAL B N 1
ATOM 2263 C CA . VAL B 1 143 ? -21.961 -21.256 17.499 1.00 37.30 142 VAL B CA 1
ATOM 2264 C C . VAL B 1 143 ? -22.704 -22.363 16.773 1.00 39.36 142 VAL B C 1
ATOM 2265 O O . VAL B 1 143 ? -22.058 -23.230 16.204 1.00 40.71 142 VAL B O 1
ATOM 2269 N N . SER B 1 144 ? -24.032 -22.371 16.842 1.00 42.94 143 SER B N 1
ATOM 2270 C CA . SER B 1 144 ? -24.822 -23.379 16.148 1.00 46.09 143 SER B CA 1
ATOM 2271 C C . SER B 1 144 ? -26.300 -23.013 16.045 1.00 48.98 143 SER B C 1
ATOM 2272 O O . SER B 1 144 ? -27.035 -23.098 17.021 1.00 51.05 143 SER B O 1
ATOM 2275 N N . LEU B 1 145 ? -26.714 -22.597 14.849 1.00 51.73 144 LEU B N 1
ATOM 2276 C CA . LEU B 1 145 ? -28.114 -22.299 14.533 1.00 52.44 144 LEU B CA 1
ATOM 2277 C C . LEU B 1 145 ? -28.865 -23.642 14.496 1.00 52.66 144 LEU B C 1
ATOM 2278 O O . LEU B 1 145 ? -28.579 -24.477 13.642 1.00 55.22 144 LEU B O 1
ATOM 2283 N N . LEU B 1 146 ? -29.796 -23.892 15.404 1.00 53.13 145 LEU B N 1
ATOM 2284 C CA . LEU B 1 146 ? -30.544 -25.157 15.341 1.00 54.14 145 LEU B CA 1
ATOM 2285 C C . LEU B 1 146 ? -32.045 -24.884 15.448 1.00 55.08 145 LEU B C 1
ATOM 2286 O O . LEU B 1 146 ? -32.533 -24.481 16.503 1.00 56.43 145 LEU B O 1
ATOM 2291 N N . ARG B 1 147 ? -32.756 -25.078 14.333 1.00 56.27 146 ARG B N 1
ATOM 2292 C CA . ARG B 1 147 ? -34.206 -24.867 14.256 1.00 57.19 146 ARG B CA 1
ATOM 2293 C C . ARG B 1 147 ? -34.959 -26.146 14.611 1.00 57.84 146 ARG B C 1
ATOM 2294 O O . ARG B 1 147 ? -35.828 -26.146 15.487 1.00 59.37 146 ARG B O 1
#

B-factor: mean 29.91, std 10.18, range [2.88, 69.15]

Sequence (286 aa):
GLESVRKEWLEIDRELLEKARSLINANYISTTLSTVDRNYEVNIAVISVLEIGDDTIICARFGADKTYANLKETGKGVFVLLTDNDKSKDGIRVYVELSADLQEGEYFDRIKKRLDNTTYKNFPLKNCLVFKIVKILPVSLLRGLESVRKEWLEIDRELLEKARSLINANYISTTLSTVDRNNYEVNIAVISVLEIGDDTIICARFGADKTYANLKETGKGVFVLLTDNDKSKDGIRVYVELSADLQEGEYFDRIKKRLDNTTYKNFPLKNCLVFKIVKILPVSLLR

Radius of gyration: 19.71 Å; Cα contacts (8 Å, |Δi|>4): 582; chains: 2; bounding box: 63×50×38 Å

Solvent-accessible surface area: 15054 Å² total

Foldseek 3Di:
DVVVVVVVVVVVLVVLQVVCQVFLAVQDQQKKKWFAAPVRRIDMDRFRLWHDDSWKIKGFDQDCPVVVVRCVHFQWIKMHFDADPNHGDFDKIWTKGWDDWDDDDPQNVVSLVSCCPDPCVVRDRPTITMITTDDMDTPDPDD/DVVVVVVVVVVVLVVLQVQQQCQLQVQDQQKKKWFAAPVGDIDMDRFRLWHDDRWKIKGFDQDCPVPVVRCVHPFWMKMGWDDPVPPDIWDKIWTKGWDDWDPDDPLNVVSLVSCCPDPNVVGDRRTITMITTDGMDIPDDDD

InterPro domains:
  IPR012349 FMN-binding split barrel [G3DSA:2.30.110.10] (30-147)